Protein 3FWK (pdb70)

Foldseek 3Di:
DLQAADQLVLLVLLLVLLVVLLPPDDDCPALSVVLNVLLVQLLCCPQPPNCVVAPQPPLQEAEEAQQALLSVVNVSSNSPSVCCNPPCLRHYEYEAAPQFAPLSVVNVVSVCRNNVHDYDYFDRPDDDDPQVSQQVVCVVRVSYAEYEDRDELLDVVNVPDDQWAWDDPSHPTHIYGYSNHHDALLSSCQSVLQQPDAGRCVLQQQALDGDGNQWFARQPVFWDDPPDDDFDASRVVSNVNHDDDDPSRDDDYDDGDPVVVVVSVVVVTGGHGNNSDRDSVRSRRRTDDDD

B-factor: mean 18.77, std 7.88, range [9.89, 59.71]

Secondary structure (DSSP, 8-state):
------HHHHHHHHHHHHHHHHT----TTSHHHHHHHHHHHHHHIIIIIITTTS-SSSSSEEEE--SSHHHHHHHHHHHHHHHHHHT--EEEEE---TT--HHHHHHHHHHHHHTTEEEEE--TTS---HHHHHHHHHHH-TT--EEE----TTSTT-TT--SEEEPPTTS-S-EEE-TTTT--HHHHHHHHHHHT----GGGGGT-SS---TTTB---GGGB--TTSPPP--S-HHHHHTPPP--TTT-----PPPHHHHHHHHTT---B--GGG---GGGTT--B----

Radius of gyration: 18.63 Å; Cα contacts (8 Å, |Δi|>4): 508; chains: 1; bounding box: 52×49×48 Å

Structure (mmCIF, N/CA/C/O backbone):
data_3FWK
#
_entry.id   3FWK
#
_cell.length_a   80.090
_cell.length_b   80.090
_cell.length_c   78.089
_cell.angle_alpha   90.000
_cell.angle_beta   90.000
_cell.angle_gamma   120.000
#
_symmetry.space_group_name_H-M   'P 32 2 1'
#
loop_
_entity.id
_entity.type
_entity.pdbx_description
1 polymer 'FMN Adenylyltransferase'
2 non-polymer 'CHLORIDE ION'
3 non-polymer beta-D-glucopyranose
4 water water
#
loop_
_atom_site.group_PDB
_atom_site.id
_atom_site.type_symbol
_atom_site.label_atom_id
_atom_site.label_alt_id
_atom_site.label_comp_id
_atom_site.label_asym_id
_atom_site.label_entity_id
_atom_site.label_seq_id
_atom_site.pdbx_PDB_ins_code
_atom_site.Cartn_x
_atom_site.Cartn_y
_atom_site.Cartn_z
_atom_site.occupancy
_atom_site.B_iso_or_equiv
_atom_site.auth_seq_id
_atom_site.auth_comp_id
_atom_site.auth_asym_id
_atom_site.auth_atom_id
_atom_site.pdbx_PDB_model_num
ATOM 1 N N . GLY A 1 1 ? 71.249 35.491 -10.290 1.00 18.74 -3 GLY A N 1
ATOM 2 C CA . GLY A 1 1 ? 71.444 34.751 -8.984 1.00 23.03 -3 GLY A CA 1
ATOM 3 C C . GLY A 1 1 ? 70.290 33.813 -8.638 1.00 21.44 -3 GLY A C 1
ATOM 4 O O . GLY A 1 1 ? 69.277 34.237 -8.059 1.00 30.61 -3 GLY A O 1
ATOM 5 N N . ALA A 1 2 ? 70.463 32.527 -8.937 1.00 20.52 -2 ALA A N 1
ATOM 6 C CA . ALA A 1 2 ? 69.372 31.524 -8.860 1.00 19.73 -2 ALA A CA 1
ATOM 7 C C . ALA A 1 2 ? 69.402 30.602 -7.619 1.00 19.53 -2 ALA A C 1
ATOM 8 O O . ALA A 1 2 ? 68.596 29.683 -7.505 1.00 21.13 -2 ALA A O 1
ATOM 10 N N . MET A 1 3 ? 70.354 30.801 -6.737 1.00 17.90 -1 MET A N 1
ATOM 11 C CA . MET A 1 3 ? 70.482 30.036 -5.515 1.00 20.43 -1 MET A CA 1
ATOM 12 C C . MET A 1 3 ? 70.576 28.502 -5.746 1.00 19.08 -1 MET A C 1
ATOM 13 O O . MET A 1 3 ? 69.984 27.741 -4.948 1.00 19.45 -1 MET A O 1
ATOM 18 N N . VAL A 1 4 ? 71.335 28.032 -6.754 1.00 16.38 0 VAL A N 1
ATOM 19 C CA . VAL A 1 4 ? 71.450 26.613 -7.122 1.00 16.22 0 VAL A CA 1
ATOM 20 C C . VAL A 1 4 ? 72.439 25.816 -6.285 1.00 16.41 0 VAL A C 1
ATOM 21 O O . VAL A 1 4 ? 73.606 26.207 -6.164 1.00 17.88 0 VAL A O 1
ATOM 25 N N . MET A 1 5 ? 71.981 24.696 -5.737 1.00 15.20 1 MET A N 1
ATOM 26 C CA . MET A 1 5 ? 72.852 23.731 -5.062 1.00 16.24 1 MET A CA 1
ATOM 27 C C . MET A 1 5 ? 72.831 22.441 -5.847 1.00 15.56 1 MET A C 1
ATOM 28 O O . MET A 1 5 ? 71.749 21.971 -6.234 1.00 16.92 1 MET A O 1
ATOM 33 N N . ARG A 1 6 ? 73.999 21.824 -6.020 1.00 15.98 2 ARG A N 1
ATOM 34 C CA . ARG A 1 6 ? 74.045 20.439 -6.481 1.00 15.91 2 ARG A CA 1
ATOM 35 C C . ARG A 1 6 ? 73.332 19.553 -5.477 1.00 14.90 2 ARG A C 1
ATOM 36 O O . ARG A 1 6 ? 73.238 19.876 -4.277 1.00 15.50 2 ARG A O 1
ATOM 44 N N . LEU A 1 7 ? 72.830 18.435 -5.959 1.00 17.05 3 LEU A N 1
ATOM 45 C CA . LEU A 1 7 ? 71.928 17.633 -5.139 1.00 16.55 3 LEU A CA 1
ATOM 46 C C . LEU A 1 7 ? 72.587 17.201 -3.813 1.00 16.67 3 LEU A C 1
ATOM 47 O O . LEU A 1 7 ? 71.963 17.257 -2.753 1.00 15.82 3 LEU A O 1
ATOM 52 N N . GLY A 1 8 ? 73.844 16.775 -3.859 1.00 16.61 4 GLY A N 1
ATOM 53 C CA . GLY A 1 8 ? 74.530 16.365 -2.635 1.00 17.85 4 GLY A CA 1
ATOM 54 C C . GLY A 1 8 ? 74.678 17.493 -1.627 1.00 16.62 4 GLY A C 1
ATOM 55 O O . GLY A 1 8 ? 74.519 17.281 -0.402 1.00 16.49 4 GLY A O 1
ATOM 56 N N . ASP A 1 9 ? 75.012 18.698 -2.099 1.00 16.22 5 ASP A N 1
ATOM 57 C CA . ASP A 1 9 ? 75.082 19.849 -1.211 1.00 15.73 5 ASP A CA 1
ATOM 58 C C . ASP A 1 9 ? 73.716 20.179 -0.643 1.00 13.88 5 ASP A C 1
ATOM 59 O O . ASP A 1 9 ? 73.602 20.575 0.534 1.00 15.01 5 ASP A O 1
ATOM 64 N N . ALA A 1 10 ? 72.676 20.066 -1.475 1.00 14.07 6 ALA A N 1
ATOM 65 C CA . ALA A 1 10 ? 71.317 20.288 -0.958 1.00 14.21 6 ALA A CA 1
ATOM 66 C C . ALA A 1 10 ? 70.959 19.278 0.134 1.00 12.87 6 ALA A C 1
ATOM 67 O O . ALA A 1 10 ? 70.388 19.645 1.182 1.00 13.54 6 ALA A O 1
ATOM 69 N N . ALA A 1 11 ? 71.267 18.011 -0.119 1.00 13.49 7 ALA A N 1
ATOM 70 C CA . ALA A 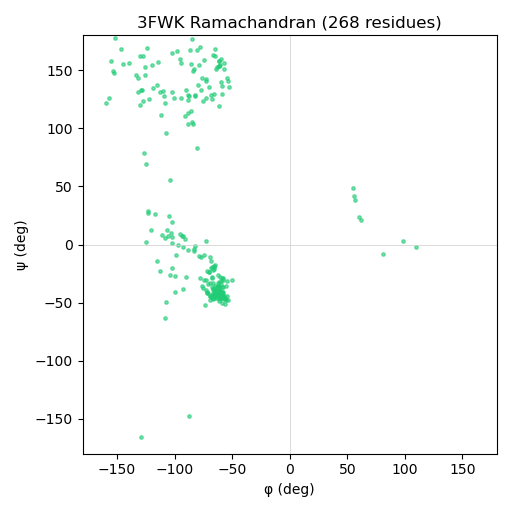1 11 ? 70.939 16.960 0.861 1.00 13.71 7 ALA A CA 1
ATOM 71 C C . ALA A 1 11 ? 71.720 17.181 2.161 1.00 13.43 7 ALA A C 1
ATOM 72 O O . ALA A 1 11 ? 71.168 17.065 3.256 1.00 13.51 7 ALA A O 1
ATOM 74 N N . GLU A 1 12 ? 73.000 17.543 2.053 1.00 13.88 8 GLU A N 1
ATOM 75 C CA . GLU A 1 12 ? 73.802 17.789 3.255 1.00 14.84 8 GLU A CA 1
ATOM 76 C C . GLU A 1 12 ? 73.275 18.984 4.038 1.00 13.49 8 GLU A C 1
ATOM 77 O O . GLU A 1 12 ? 73.217 18.945 5.269 1.00 14.51 8 GLU A O 1
ATOM 83 N N . LEU A 1 13 ? 72.912 20.058 3.335 1.00 13.71 9 LEU A N 1
ATOM 84 C CA . LEU A 1 13 ? 72.319 21.211 3.971 1.00 13.18 9 LEU A CA 1
ATOM 85 C C . LEU A 1 13 ? 71.081 20.795 4.752 1.00 13.49 9 LEU A C 1
ATOM 86 O O . LEU A 1 13 ? 70.891 21.158 5.899 1.00 13.58 9 LEU A O 1
ATOM 91 N N . CYS A 1 14 ? 70.231 19.998 4.109 1.00 12.70 10 CYS A N 1
ATOM 92 C CA . CYS A 1 14 ? 68.964 19.624 4.753 1.00 13.13 10 CYS A CA 1
ATOM 93 C C . CYS A 1 14 ? 69.211 18.747 5.974 1.00 13.20 10 CYS A C 1
ATOM 94 O O . CYS A 1 14 ? 68.536 18.878 6.998 1.00 13.30 10 CYS A O 1
ATOM 97 N N . TYR A 1 15 ? 70.191 17.853 5.861 1.00 13.04 11 TYR A N 1
ATOM 98 C CA . TYR A 1 15 ? 70.615 17.069 7.027 1.00 13.73 11 TYR A CA 1
ATOM 99 C C . TYR A 1 15 ? 71.092 17.958 8.165 1.00 13.70 11 TYR A C 1
ATOM 100 O O . TYR A 1 15 ? 70.742 17.750 9.337 1.00 14.26 11 TYR A O 1
ATOM 109 N N . ASN A 1 16 ? 71.918 18.942 7.841 1.00 13.20 12 ASN A N 1
ATOM 110 C CA . ASN A 1 16 ? 72.442 19.816 8.861 1.00 14.73 12 ASN A CA 1
ATOM 111 C C . ASN A 1 16 ? 71.391 20.691 9.519 1.00 13.85 12 ASN A C 1
ATOM 112 O O . ASN A 1 16 ? 71.374 20.822 10.736 1.00 15.21 12 ASN A O 1
ATOM 117 N N . LEU A 1 17 ? 70.464 21.262 8.748 1.00 14.11 13 LEU A N 1
ATOM 118 C CA . LEU A 1 17 ? 69.453 22.105 9.372 1.00 14.16 13 LEU A CA 1
ATOM 119 C C . LEU A 1 17 ? 68.466 21.255 10.182 1.00 14.22 13 LEU A C 1
ATOM 120 O O . LEU A 1 17 ? 67.978 21.692 11.226 1.00 14.17 13 LEU A O 1
ATOM 125 N N . THR A 1 18 ? 68.179 20.035 9.718 1.00 13.12 14 THR A N 1
ATOM 126 C CA . THR A 1 18 ? 67.267 19.144 10.449 1.00 14.22 14 THR A CA 1
ATOM 127 C C . THR A 1 18 ? 67.912 18.707 11.781 1.00 13.88 14 THR A C 1
ATOM 128 O O . THR A 1 18 ? 67.277 18.738 12.842 1.00 13.89 14 THR A O 1
ATOM 132 N N . SER A 1 19 ? 69.175 18.335 11.710 1.00 14.23 15 SER A N 1
ATOM 133 C CA . SER A 1 19 ? 69.920 17.991 12.911 1.00 15.08 15 SER A CA 1
ATOM 134 C C . SER A 1 19 ? 69.991 19.161 13.892 1.00 14.26 15 SER A C 1
ATOM 135 O O . SER A 1 19 ? 69.867 18.980 15.106 1.00 15.63 15 SER A O 1
ATOM 138 N N . SER A 1 20 ? 70.191 20.359 13.362 1.00 14.48 16 SER A N 1
ATOM 139 C CA . SER A 1 20 ? 70.238 21.558 14.182 1.00 14.50 16 SER A CA 1
ATOM 140 C C . SER A 1 20 ? 68.888 21.781 14.847 1.00 14.20 16 SER A C 1
ATOM 141 O O . SER A 1 20 ? 68.805 22.089 16.064 1.00 15.36 16 SER A O 1
ATOM 145 N N . TYR A 1 21 ? 67.797 21.594 14.104 1.00 12.96 17 TYR A N 1
ATOM 146 C CA . TYR A 1 21 ? 66.481 21.751 14.718 1.00 12.36 17 TYR A CA 1
ATOM 147 C C . TYR A 1 21 ? 66.279 20.745 15.871 1.00 12.97 17 TYR A C 1
ATOM 148 O O . TYR A 1 21 ? 65.759 21.091 16.950 1.00 13.96 17 TYR A O 1
ATOM 157 N N . LEU A 1 22 ? 66.730 19.514 15.646 1.00 13.46 18 LEU A N 1
ATOM 158 C CA . LEU A 1 22 ? 66.617 18.455 16.664 1.00 15.21 18 LEU A CA 1
ATOM 159 C C . LEU A 1 22 ? 67.447 18.735 17.902 1.00 16.58 18 LEU A C 1
ATOM 160 O O . LEU A 1 22 ? 67.165 18.171 18.964 1.00 16.41 18 LEU A O 1
ATOM 165 N N . GLN A 1 23 ? 68.425 19.626 17.783 1.00 17.01 19 GLN A N 1
ATOM 166 C CA . GLN A 1 23 ? 69.250 20.038 18.925 1.00 17.35 19 GLN A CA 1
ATOM 167 C C . GLN A 1 23 ? 68.721 21.265 19.636 1.00 22.69 19 GLN A C 1
ATOM 168 O O . GLN A 1 23 ? 69.229 21.593 20.595 1.00 27.71 19 GLN A O 1
ATOM 174 N N . ILE A 1 24 ? 67.651 21.898 19.215 1.00 16.53 20 ILE A N 1
ATOM 175 C CA . ILE A 1 24 ? 67.075 23.045 19.933 1.00 16.80 20 ILE A CA 1
ATOM 176 C C A ILE A 1 24 ? 66.513 22.863 21.342 0.50 14.19 20 ILE A C 1
ATOM 177 C C B ILE A 1 24 ? 66.733 22.322 21.333 0.50 16.60 20 ILE A C 1
ATOM 178 O O A ILE A 1 24 ? 65.732 21.954 21.575 0.50 13.19 20 ILE A O 1
ATOM 179 O O B ILE A 1 24 ? 66.135 21.231 21.374 0.50 15.32 20 ILE A O 1
ATOM 184 N N A ALA A 1 25 ? 66.838 23.784 22.254 0.50 13.96 21 ALA A N 1
ATOM 185 N N B ALA A 1 25 ? 67.244 22.826 22.463 0.50 16.40 21 ALA A N 1
ATOM 186 C CA A ALA A 1 25 ? 66.418 23.663 23.643 0.50 12.99 21 ALA A CA 1
ATOM 187 C CA B ALA A 1 25 ? 66.756 22.339 23.763 0.50 16.15 21 ALA A CA 1
ATOM 188 C C A ALA A 1 25 ? 64.969 24.053 23.778 0.50 15.24 21 ALA A C 1
ATOM 189 C C B ALA A 1 25 ? 65.382 22.958 23.962 0.50 14.69 21 ALA A C 1
ATOM 190 O O A ALA A 1 25 ? 64.585 25.194 23.525 0.50 17.19 21 ALA A O 1
ATOM 191 O O B ALA A 1 25 ? 65.252 24.163 23.910 0.50 16.66 21 ALA A O 1
ATOM 194 N N A ALA A 1 26 ? 64.159 23.100 24.195 0.50 14.46 22 ALA A N 1
ATOM 195 N N B ALA A 1 26 ? 64.344 22.127 24.150 0.50 15.12 22 ALA A N 1
ATOM 196 C CA A ALA A 1 26 ? 62.765 23.331 24.322 0.50 15.96 22 ALA A CA 1
ATOM 197 C CA B ALA A 1 26 ? 62.940 22.615 24.210 0.50 15.28 22 ALA A CA 1
ATOM 198 C C A ALA A 1 26 ? 62.235 22.384 25.380 0.50 16.70 22 ALA A C 1
ATOM 199 C C B ALA A 1 26 ? 62.110 22.004 25.361 0.50 16.49 22 ALA A C 1
ATOM 200 O O A ALA A 1 26 ? 62.779 21.340 25.688 0.50 17.47 22 ALA A O 1
ATOM 201 O O B ALA A 1 26 ? 62.335 20.821 25.661 0.50 19.25 22 ALA A O 1
ATOM 204 N N . GLU A 1 27 ? 61.136 22.779 25.918 1.00 17.40 23 GLU A N 1
ATOM 205 C CA A GLU A 1 27 ? 60.484 22.018 26.969 0.50 16.70 23 GLU A CA 1
ATOM 206 C CA B GLU A 1 27 ? 60.257 22.267 26.982 0.50 17.48 23 GLU A CA 1
ATOM 207 C C . GLU A 1 27 ? 59.371 21.164 26.397 1.00 16.48 23 GLU A C 1
ATOM 208 O O . GLU A 1 27 ? 58.934 21.298 25.248 1.00 16.36 23 GLU A O 1
ATOM 219 N N . SER A 1 28 ? 58.967 20.187 27.210 1.00 17.31 24 SER A N 1
ATOM 220 C CA . SER A 1 28 ? 58.189 19.055 26.737 1.00 18.00 24 SER A CA 1
ATOM 221 C C . SER A 1 28 ? 56.793 19.410 26.274 1.00 16.68 24 SER A C 1
ATOM 222 O O . SER A 1 28 ? 56.203 18.649 25.520 1.00 21.29 24 SER A O 1
ATOM 225 N N . ASP A 1 29 ? 56.274 20.561 26.684 1.00 15.13 25 ASP A N 1
ATOM 226 C CA . ASP A 1 29 ? 54.964 20.979 26.239 1.00 15.22 25 ASP A CA 1
ATOM 227 C C . ASP A 1 29 ? 55.011 22.040 25.143 1.00 14.69 25 ASP A C 1
ATOM 228 O O . ASP A 1 29 ? 53.988 22.682 24.854 1.00 15.94 25 ASP A O 1
ATOM 233 N N . SER A 1 30 ? 56.158 22.155 24.464 1.00 13.24 26 SER A N 1
ATOM 234 C CA . SER A 1 30 ? 56.304 23.194 23.459 1.00 12.78 26 SER A CA 1
ATOM 235 C C . SER A 1 30 ? 55.986 22.697 22.061 1.00 12.51 26 SER A C 1
ATOM 236 O O . SER A 1 30 ? 56.055 21.491 21.772 1.00 12.06 26 SER A O 1
ATOM 239 N N . ILE A 1 31 ? 55.685 23.639 21.187 1.00 12.50 27 ILE A N 1
ATOM 240 C CA . ILE A 1 31 ? 55.550 23.322 19.762 1.00 12.49 27 ILE A CA 1
ATOM 241 C C . ILE A 1 31 ? 56.867 22.803 19.195 1.00 11.26 27 ILE A C 1
ATOM 242 O O . ILE A 1 31 ? 56.856 21.859 18.397 1.00 11.61 27 ILE A O 1
ATOM 247 N N . ILE A 1 32 ? 58.007 23.374 19.600 1.00 11.80 28 ILE A N 1
ATOM 248 C CA . ILE A 1 32 ? 59.295 22.907 19.089 1.00 12.30 28 ILE A CA 1
ATOM 249 C C . ILE A 1 32 ? 59.504 21.438 19.465 1.00 11.36 28 ILE A C 1
ATOM 250 O O . ILE A 1 32 ? 59.876 20.625 18.625 1.00 11.92 28 ILE A O 1
ATOM 255 N N . ALA A 1 33 ? 59.257 21.063 20.733 1.00 11.84 29 ALA A N 1
ATOM 256 C CA . ALA A 1 33 ? 59.442 19.662 21.102 1.00 12.94 29 ALA A CA 1
ATOM 257 C C . ALA A 1 33 ? 58.495 18.738 20.327 1.00 11.68 29 ALA A C 1
ATOM 258 O O . ALA A 1 33 ? 58.911 17.666 19.893 1.00 11.63 29 ALA A O 1
ATOM 260 N N . GLN A 1 34 ? 57.247 19.160 20.127 1.00 11.53 30 GLN A N 1
ATOM 261 C CA . GLN A 1 34 ? 56.317 18.374 19.347 1.00 11.62 30 GLN A CA 1
ATOM 262 C C . GLN A 1 34 ? 56.811 18.193 17.887 1.00 11.43 30 GLN A C 1
ATOM 263 O O . GLN A 1 34 ? 56.664 17.126 17.299 1.00 11.11 30 GLN A O 1
ATOM 269 N N . THR A 1 35 ? 57.397 19.252 17.345 1.00 10.97 31 THR A N 1
ATOM 270 C CA . THR A 1 35 ? 57.965 19.207 15.991 1.00 10.73 31 THR A CA 1
ATOM 271 C C . THR A 1 35 ? 59.161 18.266 15.937 1.00 10.78 31 THR A C 1
ATOM 272 O O . THR A 1 35 ? 59.321 17.512 14.981 1.00 11.18 31 THR A O 1
ATOM 276 N N . GLN A 1 36 ? 60.024 18.305 16.963 1.00 11.25 32 GLN A N 1
ATOM 277 C CA . GLN A 1 36 ? 61.110 17.351 17.034 1.00 11.25 32 GLN A CA 1
ATOM 278 C C . GLN A 1 36 ? 60.610 15.910 16.993 1.00 11.79 32 GLN A C 1
ATOM 279 O O . GLN A 1 36 ? 61.177 15.057 16.299 1.00 11.76 32 GLN A O 1
ATOM 285 N N . ARG A 1 37 ? 59.584 15.621 17.795 1.00 11.39 33 ARG A N 1
ATOM 286 C CA . ARG A 1 37 ? 58.989 14.300 17.775 1.00 12.14 33 ARG A CA 1
ATOM 287 C C . ARG A 1 37 ? 58.448 13.930 16.384 1.00 12.43 33 ARG A C 1
ATOM 288 O O . ARG A 1 37 ? 58.628 12.786 15.927 1.00 12.45 33 ARG A O 1
ATOM 296 N N . ALA A 1 38 ? 57.827 14.898 15.716 1.00 11.37 34 ALA A N 1
ATOM 297 C CA . ALA A 1 38 ? 57.281 14.639 14.376 1.00 11.30 34 ALA A CA 1
ATOM 298 C C . ALA A 1 38 ? 58.418 14.359 13.386 1.00 11.34 34 ALA A C 1
ATOM 299 O O . ALA A 1 38 ? 58.283 13.461 12.524 1.00 11.55 34 ALA A O 1
ATOM 301 N N . ILE A 1 39 ? 59.529 15.080 13.520 1.00 11.13 35 ILE A N 1
ATOM 302 C CA . ILE A 1 39 ? 60.714 14.803 12.674 1.00 11.67 35 ILE A CA 1
ATOM 303 C C . ILE A 1 39 ? 61.232 13.405 12.881 1.00 11.84 35 ILE A C 1
ATOM 304 O O . ILE A 1 39 ? 61.539 12.674 11.932 1.00 12.40 35 ILE A O 1
ATOM 309 N N . ASN A 1 40 ? 61.347 12.995 14.146 1.00 12.29 36 ASN A N 1
ATOM 310 C CA . ASN A 1 40 ? 61.830 11.653 14.425 1.00 13.73 36 ASN A CA 1
ATOM 311 C C . ASN A 1 40 ? 60.936 10.564 13.833 1.00 12.44 36 ASN A C 1
ATOM 312 O O . ASN A 1 40 ? 61.433 9.579 13.305 1.00 13.20 36 ASN A O 1
ATOM 317 N N . THR A 1 41 ? 59.619 10.760 13.907 1.00 12.47 37 THR A N 1
ATOM 318 C CA . THR A 1 41 ? 58.727 9.792 13.278 1.00 12.39 37 THR A CA 1
ATOM 319 C C . THR A 1 41 ? 58.906 9.767 11.759 1.00 12.45 37 THR A C 1
ATOM 320 O O . THR A 1 41 ? 58.986 8.676 11.157 1.00 12.89 37 THR A O 1
ATOM 324 N N . THR A 1 42 ? 58.995 10.949 11.132 1.00 11.36 38 THR A N 1
ATOM 325 C CA . THR A 1 42 ? 59.213 10.991 9.673 1.00 10.90 38 THR A CA 1
ATOM 326 C C . THR A 1 42 ? 60.521 10.294 9.280 1.00 11.20 38 THR A C 1
ATOM 327 O O . THR A 1 42 ? 60.578 9.552 8.304 1.00 11.94 38 THR A O 1
ATOM 331 N N . LYS A 1 43 ? 61.589 10.585 10.028 1.00 11.56 39 LYS A N 1
ATOM 332 C CA . LYS A 1 43 ? 62.888 9.958 9.747 1.00 13.39 39 LYS A CA 1
ATOM 333 C C . LYS A 1 43 ? 62.808 8.452 9.837 1.00 13.21 39 LYS A C 1
ATOM 334 O O . LYS A 1 43 ? 63.360 7.751 9.003 1.00 14.29 39 LYS A O 1
ATOM 340 N N . SER A 1 44 ? 62.104 7.932 10.847 1.00 13.33 40 SER A N 1
ATOM 341 C CA . SER A 1 44 ? 61.996 6.489 10.949 1.00 14.52 40 SER A CA 1
ATOM 342 C C . SER A 1 44 ? 61.221 5.886 9.776 1.00 13.30 40 SER A C 1
ATOM 343 O O . SER A 1 44 ? 61.600 4.841 9.250 1.00 14.34 40 SER A O 1
ATOM 348 N N . ILE A 1 45 ? 60.138 6.538 9.355 1.00 13.24 41 ILE A N 1
ATOM 349 C CA . ILE A 1 45 ? 59.379 6.043 8.221 1.00 13.13 41 ILE A CA 1
ATOM 350 C C . ILE A 1 45 ? 60.308 5.963 7.001 1.00 13.16 41 ILE A C 1
ATOM 351 O O . ILE A 1 45 ? 60.294 4.961 6.278 1.00 13.44 41 ILE A O 1
ATOM 356 N N . LEU A 1 46 ? 61.100 7.011 6.738 1.00 12.24 42 LEU A N 1
ATOM 357 C CA . LEU A 1 46 ? 61.935 6.996 5.548 1.00 12.69 42 LEU A CA 1
ATOM 358 C C . LEU A 1 46 ? 63.124 6.057 5.675 1.00 12.59 42 LEU A C 1
ATOM 359 O O . LEU A 1 46 ? 63.372 5.206 4.805 1.00 14.10 42 LEU A O 1
ATOM 364 N N . ILE A 1 47 ? 63.900 6.212 6.754 1.00 13.26 43 ILE A N 1
ATOM 365 C CA . ILE A 1 47 ? 65.146 5.467 6.876 1.00 14.12 43 ILE A CA 1
ATOM 366 C C . ILE A 1 47 ? 64.898 3.989 7.183 1.00 14.30 43 ILE A C 1
ATOM 367 O O . ILE A 1 47 ? 65.598 3.118 6.662 1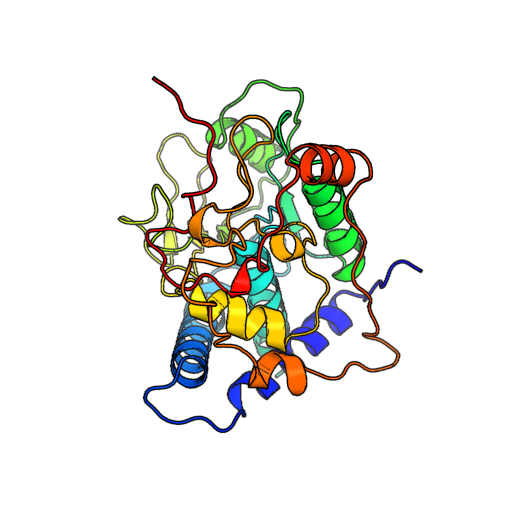.00 16.22 43 ILE A O 1
ATOM 372 N N . ASN A 1 48 ? 63.918 3.695 8.029 1.00 14.32 44 ASN A N 1
ATOM 373 C CA . ASN A 1 48 ? 63.662 2.318 8.445 1.00 16.82 44 ASN A CA 1
ATOM 374 C C . ASN A 1 48 ? 62.651 1.604 7.596 1.00 16.45 44 ASN A C 1
ATOM 375 O O . ASN A 1 48 ? 62.791 0.415 7.371 1.00 20.08 44 ASN A O 1
ATOM 380 N N . GLU A 1 49 ? 61.597 2.304 7.154 1.00 15.80 45 GLU A N 1
ATOM 381 C CA . GLU A 1 49 ? 60.513 1.614 6.457 1.00 16.08 45 GLU A CA 1
ATOM 382 C C . GLU A 1 49 ? 60.538 1.775 4.946 1.00 16.63 45 GLU A C 1
ATOM 383 O O . GLU A 1 49 ? 59.901 1.005 4.239 1.00 20.81 45 GLU A O 1
ATOM 389 N N . THR A 1 50 ? 61.218 2.792 4.432 1.00 14.08 46 THR A N 1
ATOM 390 C CA . THR A 1 50 ? 61.061 3.131 3.013 1.00 14.43 46 THR A CA 1
ATOM 391 C C . THR A 1 50 ? 62.303 2.754 2.225 1.00 14.79 46 THR A C 1
ATOM 392 O O . THR A 1 50 ? 62.234 1.878 1.361 1.00 15.30 46 THR A O 1
ATOM 396 N N . PHE A 1 51 ? 63.439 3.370 2.536 1.00 15.09 47 PHE A N 1
ATOM 397 C CA . PHE A 1 51 ? 64.641 3.176 1.717 1.00 16.01 47 PHE A CA 1
ATOM 398 C C . PHE A 1 51 ? 65.138 1.721 1.672 1.00 17.74 47 PHE A C 1
ATOM 399 O O . PHE A 1 51 ? 65.674 1.326 0.649 1.00 19.15 47 PHE A O 1
ATOM 407 N N . PRO A 1 52 ? 64.965 0.926 2.748 1.00 17.49 48 PRO A N 1
ATOM 408 C CA . PRO A 1 52 ? 65.378 -0.482 2.605 1.00 18.23 48 PRO A CA 1
ATOM 409 C C . PRO A 1 52 ? 64.556 -1.279 1.595 1.00 19.21 48 PRO A C 1
ATOM 410 O O . PRO A 1 52 ? 65.012 -2.333 1.135 1.00 20.80 48 PRO A O 1
ATOM 414 N N . LYS A 1 53 ? 63.358 -0.792 1.268 1.00 17.58 49 LYS A N 1
ATOM 415 C CA . LYS A 1 53 ? 62.445 -1.484 0.371 1.00 17.73 49 LYS A CA 1
ATOM 416 C C . LYS A 1 53 ? 62.474 -0.941 -1.053 1.00 17.39 49 LYS A C 1
ATOM 417 O O . LYS A 1 53 ? 62.355 -1.713 -1.993 1.00 17.70 49 LYS A O 1
ATOM 423 N N . TRP A 1 54 ? 62.550 0.387 -1.204 1.00 15.94 50 TRP A N 1
ATOM 424 C CA . TRP A 1 54 ? 62.526 1.020 -2.516 1.00 16.33 50 TRP A CA 1
ATOM 425 C C . TRP A 1 54 ? 63.682 1.960 -2.602 1.00 17.40 50 TRP A C 1
ATOM 426 O O . TRP A 1 54 ? 63.920 2.760 -1.697 1.00 17.98 50 TRP A O 1
ATOM 437 N N . SER A 1 55 ? 64.393 1.855 -3.725 1.00 20.46 51 SER A N 1
ATOM 438 C CA . SER A 1 55 ? 65.563 2.688 -3.982 1.00 22.65 51 SER A CA 1
ATOM 439 C C . SER A 1 55 ? 65.244 4.144 -4.365 1.00 21.60 51 SER A C 1
ATOM 440 O O . SER A 1 55 ? 64.500 4.410 -5.319 1.00 23.72 51 SER A O 1
ATOM 443 N N . PRO A 1 56 ? 65.781 5.090 -3.610 1.00 21.23 52 PRO A N 1
ATOM 444 C CA . PRO A 1 56 ? 65.604 6.471 -4.018 1.00 23.06 52 PRO A CA 1
ATOM 445 C C . PRO A 1 56 ? 66.600 6.917 -5.075 1.00 27.00 52 PRO A C 1
ATOM 446 O O . PRO A 1 56 ? 66.537 8.072 -5.509 1.00 25.41 52 PRO A O 1
ATOM 450 N N . LEU A 1 57 ? 67.512 6.037 -5.486 1.00 24.99 53 LEU A N 1
ATOM 451 C CA . LEU A 1 57 ? 68.566 6.453 -6.426 1.00 28.17 53 LEU A CA 1
ATOM 452 C C . LEU A 1 57 ? 68.319 6.079 -7.879 1.00 31.79 53 LEU A C 1
ATOM 453 O O . LEU A 1 57 ? 68.854 6.746 -8.786 1.00 32.74 53 LEU A O 1
ATOM 458 N N . ASN A 1 58 ? 67.553 5.008 -8.109 1.00 29.98 54 ASN A N 1
ATOM 459 C CA . ASN A 1 58 ? 67.502 4.380 -9.427 1.00 31.81 54 ASN A CA 1
ATOM 460 C C . ASN A 1 58 ? 66.181 4.619 -10.159 1.00 31.10 54 ASN A C 1
ATOM 461 O O . ASN A 1 58 ? 65.942 4.081 -11.257 1.00 34.28 54 ASN A O 1
ATOM 466 N N . GLY A 1 59 ? 65.332 5.441 -9.559 1.00 26.33 55 GLY A N 1
ATOM 467 C CA . GLY A 1 59 ? 64.082 5.800 -10.176 1.00 26.65 55 GLY A CA 1
ATOM 468 C C . GLY A 1 59 ? 62.934 4.978 -9.643 1.00 20.36 55 GLY A C 1
ATOM 469 O O . GLY A 1 59 ? 61.808 5.188 -10.070 1.00 25.46 55 GLY A O 1
ATOM 470 N N . GLU A 1 60 ? 63.181 4.098 -8.661 1.00 20.13 56 GLU A N 1
ATOM 471 C CA . GLU A 1 60 ? 62.032 3.438 -8.007 1.00 17.73 56 GLU A CA 1
ATOM 472 C C . GLU A 1 60 ? 61.103 4.399 -7.283 1.00 15.95 56 GLU A C 1
ATOM 473 O O . GLU A 1 60 ? 59.900 4.134 -7.209 1.00 16.90 56 GLU A O 1
ATOM 479 N N . ILE A 1 61 ? 61.666 5.480 -6.727 1.00 14.31 57 ILE A N 1
ATOM 480 C CA . ILE A 1 61 ? 60.861 6.440 -5.993 1.00 14.47 57 ILE A CA 1
ATOM 481 C C . ILE A 1 61 ? 60.824 7.773 -6.744 1.00 14.96 57 ILE A C 1
ATOM 482 O O . ILE A 1 61 ? 61.885 8.314 -7.116 1.00 16.71 57 ILE A O 1
ATOM 487 N N . SER A 1 62 ? 59.632 8.331 -6.920 1.00 13.77 58 SER A N 1
ATOM 488 C CA A SER A 1 62 ? 59.507 9.721 -7.357 0.70 13.46 58 SER A CA 1
ATOM 489 C CA B SER A 1 62 ? 59.463 9.709 -7.379 0.30 14.14 58 SER A CA 1
ATOM 490 C C . SER A 1 62 ? 58.863 10.543 -6.239 1.00 12.68 58 SER A C 1
ATOM 491 O O . SER A 1 62 ? 58.162 10.007 -5.395 1.00 15.90 58 SER A O 1
ATOM 496 N N . PHE A 1 63 ? 59.148 11.834 -6.231 1.00 11.87 59 PHE A N 1
ATOM 497 C CA . PHE A 1 63 ? 58.664 12.711 -5.201 1.00 11.90 59 PHE A CA 1
ATOM 498 C C . PHE A 1 63 ? 57.585 13.617 -5.784 1.00 11.10 59 PHE A C 1
ATOM 499 O O . PHE A 1 63 ? 57.868 14.358 -6.727 1.00 12.20 59 PHE A O 1
ATOM 507 N N . SER A 1 64 ? 56.362 13.599 -5.231 1.00 11.84 60 SER A N 1
ATOM 508 C CA . SER A 1 64 ? 55.319 14.502 -5.700 1.00 11.60 60 SER A CA 1
ATOM 509 C C . SER A 1 64 ? 55.424 15.842 -4.997 1.00 11.80 60 SER A C 1
ATOM 510 O O . SER A 1 64 ? 55.246 15.916 -3.787 1.00 14.28 60 SER A O 1
ATOM 513 N N . TYR A 1 65 ? 55.720 16.892 -5.738 1.00 12.59 61 TYR A N 1
ATOM 514 C CA . TYR A 1 65 ? 56.015 18.201 -5.180 1.00 12.55 61 TYR A CA 1
ATOM 515 C C . TYR A 1 65 ? 55.169 19.271 -5.798 1.00 12.40 61 TYR A C 1
ATOM 516 O O . TYR A 1 65 ? 55.220 19.472 -7.021 1.00 15.87 61 TYR A O 1
ATOM 525 N N . ASN A 1 66 ? 54.423 20.008 -4.977 1.00 12.61 62 ASN A N 1
ATOM 526 C CA . ASN A 1 66 ? 53.519 21.035 -5.509 1.00 14.19 62 ASN A CA 1
ATOM 527 C C . ASN A 1 66 ? 53.829 22.425 -5.001 1.00 13.83 62 ASN A C 1
ATOM 528 O O . ASN A 1 66 ? 52.989 23.335 -5.158 1.00 15.70 62 ASN A O 1
ATOM 533 N N . GLY A 1 67 ? 54.990 22.594 -4.370 1.00 13.10 63 GLY A N 1
ATOM 534 C CA . GLY A 1 67 ? 55.478 23.901 -3.951 1.00 14.50 63 GLY A CA 1
ATOM 535 C C . GLY A 1 67 ? 54.896 24.439 -2.656 1.00 12.61 63 GLY A C 1
ATOM 536 O O . GLY A 1 67 ? 55.406 25.428 -2.142 1.00 13.58 63 GLY A O 1
ATOM 537 N N . GLY A 1 68 ? 53.880 23.765 -2.106 1.00 11.37 64 GLY A N 1
ATOM 538 C CA . GLY A 1 68 ? 53.270 24.242 -0.898 1.00 11.96 64 GLY A CA 1
ATOM 539 C C . GLY A 1 68 ? 54.105 23.911 0.328 1.00 11.37 64 GLY A C 1
ATOM 540 O O . GLY A 1 68 ? 55.042 23.091 0.259 1.00 11.87 64 GLY A O 1
ATOM 541 N N . LYS A 1 69 ? 53.718 24.494 1.450 1.00 11.99 65 LYS A N 1
ATOM 542 C CA . LYS A 1 69 ? 54.500 24.347 2.679 1.00 12.14 65 LYS A CA 1
ATOM 543 C C . LYS A 1 69 ? 54.661 22.880 3.107 1.00 12.19 65 LYS A C 1
ATOM 544 O O . LYS A 1 69 ? 55.708 22.510 3.640 1.00 12.13 65 LYS A O 1
ATOM 550 N N . ASP A 1 70 ? 53.632 22.053 2.912 1.00 11.58 66 ASP A N 1
ATOM 551 C CA . ASP A 1 70 ? 53.732 20.653 3.351 1.00 12.43 66 ASP A CA 1
ATOM 552 C C . ASP A 1 70 ? 54.732 19.881 2.496 1.00 10.86 66 ASP A C 1
ATOM 553 O O . ASP A 1 70 ? 55.624 19.176 2.995 1.00 11.41 66 ASP A O 1
ATOM 558 N N . CYS A 1 71 ? 54.618 20.010 1.170 1.00 10.76 67 CYS A N 1
ATOM 559 C CA . CYS A 1 71 ? 55.580 19.393 0.292 1.00 10.82 67 CYS A CA 1
ATOM 560 C C . CYS A 1 71 ? 56.975 19.912 0.517 1.00 11.04 67 CYS A C 1
ATOM 561 O O . CYS A 1 71 ? 57.928 19.145 0.375 1.00 11.16 67 CYS A O 1
ATOM 564 N N . GLN A 1 72 ? 57.115 21.211 0.806 1.00 10.86 68 GLN A N 1
ATOM 565 C CA . GLN A 1 72 ? 58.441 21.738 1.041 1.00 11.55 68 GLN A CA 1
ATOM 566 C C . GLN A 1 72 ? 59.076 21.166 2.320 1.00 11.08 68 GLN A C 1
ATOM 567 O O . GLN A 1 72 ? 60.232 20.756 2.307 1.00 11.27 68 GLN A O 1
ATOM 573 N N . VAL A 1 73 ? 58.326 21.143 3.420 1.00 10.33 69 VAL A N 1
ATOM 574 C CA . VAL A 1 73 ? 58.852 20.508 4.628 1.00 11.33 69 VAL A CA 1
ATOM 575 C C . VAL A 1 73 ? 59.252 19.079 4.312 1.00 10.09 69 VAL A C 1
ATOM 576 O O . VAL A 1 73 ? 60.332 18.608 4.705 1.00 10.66 69 VAL A O 1
ATOM 580 N N . LEU A 1 74 ? 58.375 18.338 3.647 1.00 9.89 70 LEU A N 1
ATOM 581 C CA . LEU A 1 74 ? 58.692 16.942 3.377 1.00 10.80 70 LEU A CA 1
ATOM 582 C C . LEU A 1 74 ? 59.913 16.797 2.479 1.00 10.34 70 LEU A C 1
ATOM 583 O O . LEU A 1 74 ? 60.718 15.890 2.677 1.00 10.97 70 LEU A O 1
ATOM 588 N N . LEU A 1 75 ? 60.065 17.688 1.496 1.00 9.99 71 LEU A N 1
ATOM 589 C CA . LEU A 1 75 ? 61.247 17.607 0.637 1.00 10.73 71 LEU A CA 1
ATOM 590 C C . LEU A 1 75 ? 62.525 17.853 1.464 1.00 10.60 71 LEU A C 1
ATOM 591 O O . LEU A 1 75 ? 63.527 17.160 1.262 1.00 10.92 71 LEU A O 1
ATOM 596 N N . LEU A 1 76 ? 62.526 18.852 2.357 1.00 10.18 72 LEU A N 1
ATOM 597 C CA . LEU A 1 76 ? 63.695 19.066 3.205 1.00 10.79 72 LEU A CA 1
ATOM 598 C C . LEU A 1 76 ? 64.005 17.822 4.030 1.00 11.21 72 LEU A C 1
ATOM 599 O O . LEU A 1 76 ? 65.159 17.424 4.151 1.00 11.39 72 LEU A O 1
ATOM 604 N N . LEU A 1 77 ? 62.972 17.200 4.626 1.00 10.35 73 LEU A N 1
ATOM 605 C CA . LEU A 1 77 ? 63.196 16.002 5.408 1.00 11.57 73 LEU A CA 1
ATOM 606 C C . LEU A 1 77 ? 63.645 14.821 4.566 1.00 11.34 73 LEU A C 1
ATOM 607 O O . LEU A 1 77 ? 64.462 14.005 5.025 1.00 11.77 73 LEU A O 1
ATOM 612 N N . TYR A 1 78 ? 63.103 14.694 3.348 1.00 10.90 74 TYR A N 1
ATOM 613 C CA . TYR A 1 78 ? 63.482 13.624 2.459 1.00 11.44 74 TYR A CA 1
ATOM 614 C C . TYR A 1 78 ? 64.953 13.755 2.058 1.00 11.69 74 TYR A C 1
ATOM 615 O O . TYR A 1 78 ? 65.710 12.772 2.104 1.00 12.16 74 TYR A O 1
ATOM 624 N N . LEU A 1 79 ? 65.353 14.974 1.687 1.00 11.66 75 LEU A N 1
ATOM 625 C CA . LEU A 1 79 ? 66.774 15.235 1.382 1.00 11.86 75 LEU A CA 1
ATOM 626 C C . LEU A 1 79 ? 67.675 14.942 2.582 1.00 12.64 75 LEU A C 1
ATOM 627 O O . LEU A 1 79 ? 68.737 14.298 2.417 1.00 13.35 75 LEU A O 1
ATOM 632 N N . SER A 1 80 ? 67.243 15.353 3.775 1.00 11.71 76 SER A N 1
ATOM 633 C CA . SER A 1 80 ? 68.040 15.054 4.967 1.00 12.46 76 SER A CA 1
ATOM 634 C C . SER A 1 80 ? 68.206 13.537 5.130 1.00 12.26 76 SER A C 1
ATOM 635 O O . SER A 1 80 ? 69.282 13.045 5.428 1.00 13.76 76 SER A O 1
ATOM 638 N N . CYS A 1 81 ? 67.129 12.788 4.918 1.00 12.43 77 CYS A N 1
ATOM 639 C CA . CYS A 1 81 ? 67.178 11.347 5.068 1.00 13.13 77 CYS A CA 1
ATOM 640 C C . CYS A 1 81 ? 67.993 10.656 4.016 1.00 13.68 77 CYS A C 1
ATOM 641 O O . CYS A 1 81 ? 68.628 9.638 4.299 1.00 14.87 77 CYS A O 1
ATOM 644 N N . LEU A 1 82 ? 68.009 11.176 2.792 1.00 14.78 78 LEU A N 1
ATOM 645 C CA . LEU A 1 82 ? 68.933 10.631 1.773 1.00 15.74 78 LEU A CA 1
ATOM 646 C C . LEU A 1 82 ? 70.374 10.784 2.215 1.00 16.95 78 LEU A C 1
ATOM 647 O O . LEU A 1 82 ? 71.175 9.850 2.092 1.00 19.30 78 LEU A O 1
ATOM 652 N N . TRP A 1 83 ? 70.723 11.958 2.716 1.00 16.02 79 TRP A N 1
ATOM 653 C CA . TRP A 1 83 ? 72.075 12.167 3.222 1.00 16.98 79 TRP A CA 1
ATOM 654 C C . TRP A 1 83 ? 72.374 11.228 4.382 1.00 18.77 79 TRP A C 1
ATOM 655 O O . TRP A 1 83 ? 73.413 10.560 4.413 1.00 20.11 79 TRP A O 1
ATOM 666 N N . GLU A 1 84 ? 71.466 11.173 5.338 1.00 17.10 80 GLU A N 1
ATOM 667 C CA . GLU A 1 84 ? 71.689 10.325 6.515 1.00 18.32 80 GLU A CA 1
ATOM 668 C C . GLU A 1 84 ? 71.836 8.865 6.128 1.00 19.42 80 GLU A C 1
ATOM 669 O O . GLU A 1 84 ? 72.759 8.163 6.595 1.00 21.78 80 GLU A O 1
ATOM 675 N N . TYR A 1 85 ? 71.005 8.399 5.212 1.00 19.31 81 TYR A N 1
ATOM 676 C CA . TYR A 1 85 ? 70.985 6.989 4.840 1.00 19.63 81 TYR A CA 1
ATOM 677 C C . TYR A 1 85 ? 72.256 6.617 4.102 1.00 22.28 81 TYR A C 1
ATOM 678 O O . TYR A 1 85 ? 72.860 5.583 4.392 1.00 24.59 81 TYR A O 1
ATOM 687 N N . TYR A 1 86 ? 72.672 7.457 3.167 1.00 20.97 82 TYR A N 1
ATOM 688 C CA . TYR A 1 86 ? 73.810 7.128 2.297 1.00 24.24 82 TYR A CA 1
ATOM 689 C C . TYR A 1 86 ? 75.170 7.555 2.792 1.00 25.64 82 TYR A C 1
ATOM 690 O O . TYR A 1 86 ? 76.181 6.894 2.449 1.00 29.70 82 TYR A O 1
ATOM 699 N N . ILE A 1 87 ? 75.229 8.614 3.581 1.00 23.04 83 ILE A N 1
ATOM 700 C CA . ILE A 1 87 ? 76.498 9.150 4.085 1.00 26.97 83 ILE A CA 1
ATOM 701 C C . ILE A 1 87 ? 76.710 8.886 5.562 1.00 30.89 83 ILE A C 1
ATOM 702 O O . ILE A 1 87 ? 77.790 8.430 5.978 1.00 31.43 83 ILE A O 1
ATOM 707 N N . VAL A 1 88 ? 75.709 9.192 6.377 1.00 31.43 84 VAL A N 1
ATOM 708 C CA . VAL A 1 88 ? 75.897 9.188 7.831 1.00 33.20 84 VAL A CA 1
ATOM 709 C C . VAL A 1 88 ? 75.832 7.787 8.420 1.00 35.69 84 VAL A C 1
ATOM 710 O O . VAL A 1 88 ? 76.777 7.354 9.090 1.00 38.11 84 VAL A O 1
ATOM 714 N N A LYS A 1 106 ? 70.159 14.698 -10.191 0.55 16.44 102 LYS A N 1
ATOM 715 N N B LYS A 1 106 ? 70.061 11.980 -9.355 0.45 18.29 102 LYS A N 1
ATOM 716 C CA A LYS A 1 106 ? 68.922 15.456 -9.977 0.55 18.09 102 LYS A CA 1
ATOM 717 C CA B LYS A 1 106 ? 68.725 12.260 -9.831 0.45 17.17 102 LYS A CA 1
ATOM 718 C C A LYS A 1 106 ? 67.900 14.496 -9.400 0.55 18.13 102 LYS A C 1
ATOM 719 C C B LYS A 1 106 ? 67.743 12.179 -8.646 0.45 15.62 102 LYS A C 1
ATOM 720 O O A LYS A 1 106 ? 67.954 13.296 -9.695 0.55 18.18 102 LYS A O 1
ATOM 721 O O B LYS A 1 106 ? 67.812 11.251 -7.840 0.45 16.51 102 LYS A O 1
ATOM 732 N N A LEU A 1 107 ? 66.980 14.994 -8.577 0.50 14.34 103 LEU A N 1
ATOM 733 N N B LEU A 1 107 ? 66.876 13.183 -8.521 0.50 14.62 103 LEU A N 1
ATOM 734 C CA A LEU A 1 107 ? 65.960 14.135 -7.911 0.50 13.97 103 LEU A CA 1
ATOM 735 C CA B LEU A 1 107 ? 65.796 13.197 -7.579 0.50 14.23 103 LEU A CA 1
ATOM 736 C C A LEU A 1 107 ? 64.579 13.898 -8.705 0.50 14.30 103 LEU A C 1
ATOM 737 C C B LEU A 1 107 ? 64.674 13.613 -8.468 0.50 15.21 103 LEU A C 1
ATOM 738 O O A LEU A 1 107 ? 63.919 14.888 -8.970 0.50 12.11 103 LEU A O 1
ATOM 739 O O B LEU A 1 107 ? 64.342 14.791 -8.682 0.50 14.41 103 LEU A O 1
ATOM 748 N N . PRO A 1 108 ? 64.122 12.618 -9.043 1.00 16.20 104 PRO A N 1
ATOM 749 C CA . PRO A 1 108 ? 62.911 12.579 -9.841 1.00 15.73 104 PRO A CA 1
ATOM 750 C C . PRO A 1 108 ? 61.713 13.122 -9.085 1.00 13.77 104 PRO A C 1
ATOM 751 O O . PRO A 1 108 ? 61.382 12.636 -7.999 1.00 15.09 104 PRO A O 1
ATOM 755 N N . THR A 1 109 ? 61.081 14.121 -9.673 1.00 12.34 105 THR A N 1
ATOM 756 C CA . THR A 1 109 ? 60.037 14.902 -9.024 1.00 12.15 105 THR A CA 1
ATOM 757 C C . THR A 1 109 ? 58.869 15.003 -9.982 1.00 12.50 105 THR A C 1
ATOM 758 O O . THR A 1 109 ? 59.097 15.108 -11.196 1.00 15.00 105 THR A O 1
ATOM 762 N N . VAL A 1 110 ? 57.652 14.970 -9.476 1.00 11.17 106 VAL A N 1
ATOM 763 C CA . VAL A 1 110 ? 56.465 15.125 -10.294 1.00 11.95 106 VAL A CA 1
ATOM 764 C C . VAL A 1 110 ? 55.578 16.196 -9.696 1.00 11.16 106 VAL A C 1
ATOM 765 O O . VAL A 1 110 ? 55.307 16.178 -8.477 1.00 12.21 106 VAL A O 1
ATOM 769 N N . PHE A 1 111 ? 55.097 17.110 -10.546 1.00 11.71 107 PHE A N 1
ATOM 770 C CA . PHE A 1 111 ? 54.140 18.142 -10.172 1.00 11.96 107 PHE A CA 1
ATOM 771 C C . PHE A 1 111 ? 52.916 17.964 -11.076 1.00 12.51 107 PHE A C 1
ATOM 772 O O . PHE A 1 111 ? 53.015 18.043 -12.289 1.00 13.26 107 PHE A O 1
ATOM 780 N N . ILE A 1 112 ? 51.741 17.817 -10.457 1.00 13.07 108 ILE A N 1
ATOM 781 C CA . ILE A 1 112 ? 50.494 17.800 -11.184 1.00 14.34 108 ILE A CA 1
ATOM 782 C C . ILE A 1 112 ? 50.017 19.245 -11.305 1.00 14.39 108 ILE A C 1
ATOM 783 O O . ILE A 1 112 ? 49.575 19.865 -10.336 1.00 15.18 108 ILE A O 1
ATOM 788 N N . ASP A 1 113 ? 50.199 19.809 -12.491 1.00 13.71 109 ASP A N 1
ATOM 789 C CA . ASP A 1 113 ? 49.920 21.210 -12.748 1.00 13.60 109 ASP A CA 1
ATOM 790 C C . ASP A 1 113 ? 48.463 21.406 -13.105 1.00 14.05 109 ASP A C 1
ATOM 791 O O . ASP A 1 113 ? 47.807 20.487 -13.573 1.00 16.12 109 ASP A O 1
ATOM 796 N N . HIS A 1 114 ? 47.950 22.608 -12.878 1.00 13.15 110 HIS A N 1
ATOM 797 C CA . HIS A 1 114 ? 46.548 22.927 -13.197 1.00 13.79 110 HIS A CA 1
ATOM 798 C C . HIS A 1 114 ? 46.487 24.305 -13.787 1.00 13.03 110 HIS A C 1
ATOM 799 O O . HIS A 1 114 ? 47.344 25.167 -13.489 1.00 13.64 110 HIS A O 1
ATOM 806 N N . ASP A 1 115 ? 45.432 24.555 -14.558 1.00 12.77 111 ASP A N 1
ATOM 807 C CA . ASP A 1 115 ? 45.346 25.819 -15.259 1.00 13.55 111 ASP A CA 1
ATO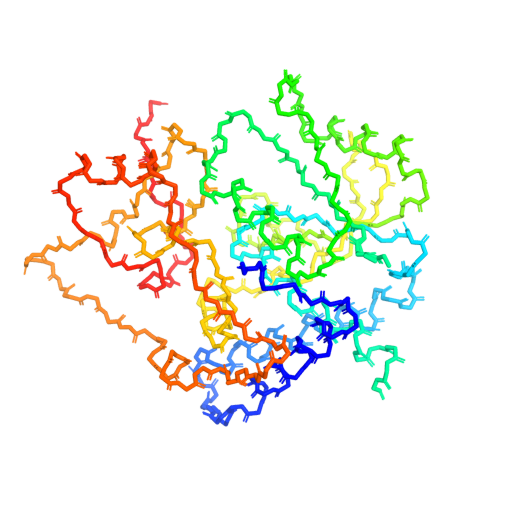M 808 C C . ASP A 1 115 ? 44.987 26.985 -14.339 1.00 12.98 111 ASP A C 1
ATOM 809 O O . ASP A 1 115 ? 45.096 28.115 -14.755 1.00 14.81 111 ASP A O 1
ATOM 814 N N . ASP A 1 116 ? 44.625 26.695 -13.090 1.00 11.93 112 ASP A N 1
ATOM 815 C CA . ASP A 1 116 ? 44.183 27.710 -12.143 1.00 12.31 112 ASP A CA 1
ATOM 816 C C . ASP A 1 116 ? 45.123 27.817 -10.939 1.00 11.76 112 ASP A C 1
ATOM 817 O O . ASP A 1 116 ? 44.735 28.269 -9.866 1.00 12.55 112 ASP A O 1
ATOM 822 N N . THR A 1 117 ? 46.375 27.439 -11.148 1.00 12.84 113 THR A N 1
ATOM 823 C CA . THR A 1 117 ? 47.432 27.558 -10.108 1.00 12.79 113 THR A CA 1
ATOM 824 C C . THR A 1 117 ? 47.888 29.013 -9.992 1.00 11.83 113 THR A C 1
ATOM 825 O O . THR A 1 117 ? 48.009 29.710 -10.996 1.00 13.16 113 THR A O 1
ATOM 829 N N . PHE A 1 118 ? 48.198 29.472 -8.792 1.00 11.58 114 PHE A N 1
ATOM 830 C CA . PHE A 1 118 ? 48.785 30.788 -8.610 1.00 12.06 114 PHE A CA 1
ATOM 831 C C . PHE A 1 118 ? 50.106 30.897 -9.371 1.00 11.15 114 PHE A C 1
ATOM 832 O O . PHE A 1 118 ? 50.981 30.015 -9.286 1.00 11.50 114 PHE A O 1
ATOM 840 N N . LYS A 1 119 ? 50.306 32.032 -10.045 1.00 11.31 115 LYS A N 1
ATOM 841 C CA . LYS A 1 119 ? 51.572 32.283 -10.746 1.00 11.57 115 LYS A CA 1
A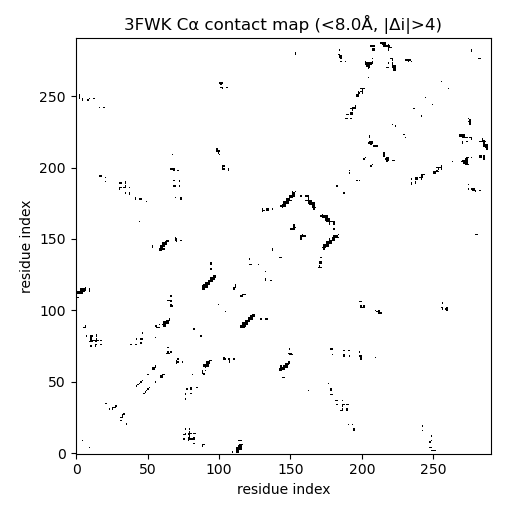TOM 842 C C . LYS A 1 119 ? 52.761 32.212 -9.762 1.00 10.30 115 LYS A C 1
ATOM 843 O O . LYS A 1 119 ? 53.822 31.699 -10.095 1.00 10.53 115 LYS A O 1
ATOM 849 N N . THR A 1 120 ? 52.597 32.757 -8.554 1.00 10.71 116 THR A N 1
ATOM 850 C CA . THR A 1 120 ? 53.716 32.779 -7.609 1.00 10.71 116 THR A CA 1
ATOM 851 C C . THR A 1 120 ? 54.107 31.337 -7.261 1.00 10.81 116 THR A C 1
ATOM 852 O O . THR A 1 120 ? 55.281 31.037 -7.043 1.00 10.90 116 THR A O 1
ATOM 856 N N . LEU A 1 121 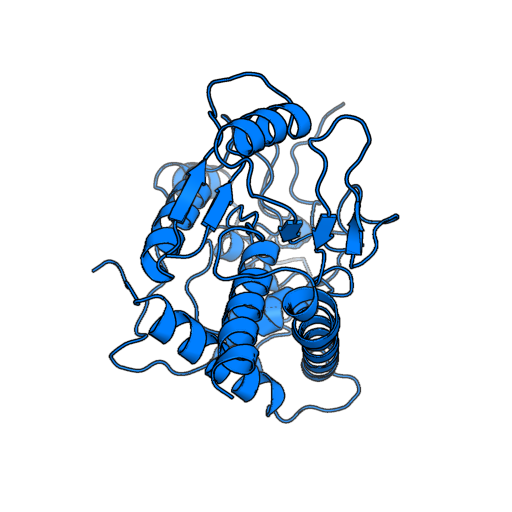? 53.111 30.443 -7.139 1.00 10.65 117 LEU A N 1
ATOM 857 C CA . LEU A 1 121 ? 53.397 29.054 -6.872 1.00 11.57 117 LEU A CA 1
ATOM 858 C C . LEU A 1 121 ? 54.128 28.385 -8.054 1.00 11.71 117 LEU A C 1
ATOM 859 O O . LEU A 1 121 ? 55.090 27.647 -7.835 1.00 11.53 117 LEU A O 1
ATOM 864 N N . GL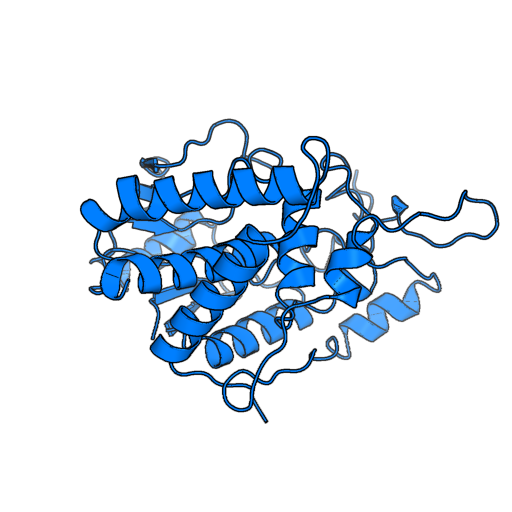U A 1 122 ? 53.677 28.629 -9.304 1.00 10.97 118 GLU A N 1
ATOM 865 C CA . GLU A 1 122 ? 54.432 28.137 -10.468 1.00 11.93 118 GLU A CA 1
ATOM 866 C C . GLU A 1 122 ? 55.874 28.602 -10.409 1.00 11.11 118 GLU A C 1
ATOM 867 O O . GLU A 1 122 ? 56.819 27.819 -10.628 1.00 11.62 118 GLU A O 1
ATOM 873 N N . ASN A 1 123 ? 56.072 29.908 -10.138 1.00 11.09 119 ASN A N 1
ATOM 874 C CA . ASN A 1 123 ? 57.416 30.466 -10.063 1.00 11.42 119 ASN A CA 1
ATOM 875 C C . ASN A 1 123 ? 58.220 29.725 -8.984 1.00 10.52 119 ASN A C 1
ATOM 876 O O . ASN A 1 123 ? 59.390 29.389 -9.185 1.00 11.31 119 ASN A O 1
ATOM 881 N N . PHE A 1 124 ? 57.592 29.496 -7.832 1.00 10.50 120 PHE A N 1
ATOM 882 C CA . PHE A 1 124 ? 58.290 28.902 -6.709 1.00 11.22 120 PHE A CA 1
ATOM 883 C C . PHE A 1 124 ? 58.690 27.454 -6.992 1.00 10.27 120 PHE A C 1
ATOM 884 O O . PHE A 1 124 ? 59.775 27.005 -6.595 1.00 11.08 120 PHE A O 1
ATOM 892 N N . ILE A 1 125 ? 57.822 26.705 -7.680 1.00 10.73 121 ILE A N 1
ATOM 893 C CA . ILE A 1 125 ? 58.169 25.320 -8.057 1.00 11.40 121 ILE A CA 1
ATOM 894 C C . ILE A 1 125 ? 59.390 25.320 -8.976 1.00 11.14 121 ILE A C 1
ATOM 895 O O . ILE A 1 125 ? 60.298 24.507 -8.817 1.00 12.04 121 ILE A O 1
ATOM 900 N N . GLU A 1 126 ? 59.427 26.244 -9.926 1.00 11.34 122 GLU A N 1
ATOM 901 C CA . GLU A 1 126 ? 60.597 26.328 -10.831 1.00 12.36 122 GLU A CA 1
ATOM 902 C C . GLU A 1 126 ? 61.868 26.719 -10.061 1.00 12.18 122 GLU A C 1
ATOM 903 O O . GLU A 1 126 ? 62.935 26.117 -10.256 1.00 12.46 122 GLU A O 1
ATOM 909 N N . GLU A 1 127 ? 61.735 27.694 -9.165 1.00 11.37 123 GLU A N 1
ATOM 910 C CA . GLU A 1 127 ? 62.890 28.179 -8.389 1.00 12.52 123 GLU A CA 1
ATOM 911 C C . GLU A 1 127 ? 63.419 27.089 -7.500 1.00 12.27 123 GLU A C 1
ATOM 912 O O . GLU A 1 127 ? 64.643 26.899 -7.379 1.00 12.96 123 GLU A O 1
ATOM 918 N N . THR A 1 128 ? 62.533 26.338 -6.865 1.00 11.15 124 THR A N 1
ATOM 919 C CA . THR A 1 128 ? 63.007 25.276 -6.007 1.00 12.18 124 THR A CA 1
ATOM 920 C C . THR A 1 128 ? 63.539 24.072 -6.762 1.00 11.29 124 THR A C 1
ATOM 921 O O . THR A 1 128 ? 64.457 23.406 -6.273 1.00 11.17 124 THR A O 1
ATOM 925 N N . SER A 1 129 ? 63.005 23.807 -7.947 1.00 11.71 125 SER A N 1
ATOM 926 C CA . SER A 1 129 ? 63.599 22.758 -8.760 1.00 12.45 125 SER A CA 1
ATOM 927 C C . SER A 1 129 ? 65.055 23.079 -9.084 1.00 12.61 125 SER A C 1
ATOM 928 O O . SER A 1 129 ? 65.904 22.184 -9.110 1.00 12.96 125 SER A O 1
ATOM 931 N N . LEU A 1 130 ? 65.335 24.345 -9.374 1.00 11.78 126 LEU A N 1
ATOM 932 C CA . LEU A 1 130 ? 66.721 24.724 -9.595 1.00 11.96 126 LEU A CA 1
ATOM 933 C C . LEU A 1 130 ? 67.513 24.697 -8.299 1.00 12.07 126 LEU A C 1
ATOM 934 O O . LEU A 1 130 ? 68.643 24.211 -8.292 1.00 13.08 126 LEU A O 1
ATOM 939 N N . ARG A 1 131 ? 66.943 25.186 -7.202 1.00 11.36 127 ARG A N 1
ATOM 940 C CA . ARG A 1 131 ? 67.699 25.263 -5.959 1.00 11.31 127 ARG A CA 1
ATOM 941 C C . ARG A 1 131 ? 68.159 23.921 -5.460 1.00 12.41 127 ARG A C 1
ATOM 942 O O . ARG A 1 131 ? 69.300 23.781 -5.011 1.00 13.03 127 ARG A O 1
ATOM 953 N N . TYR A 1 132 ? 67.279 22.930 -5.547 1.00 12.49 128 TYR A N 1
ATOM 954 C CA . TYR A 1 132 ? 67.552 21.619 -4.937 1.00 14.13 128 TYR A CA 1
ATOM 955 C C . TYR A 1 132 ? 67.961 20.592 -5.972 1.00 14.34 128 TYR A C 1
ATOM 956 O O . TYR A 1 132 ? 68.021 19.414 -5.668 1.00 18.01 128 TYR A O 1
ATOM 965 N N . SER A 1 133 ? 68.211 21.034 -7.224 1.00 13.36 129 SER A N 1
ATOM 966 C CA . SER A 1 133 ? 68.605 20.121 -8.292 1.00 14.43 129 SER A CA 1
ATOM 967 C C . SER A 1 133 ? 67.608 18.985 -8.477 1.00 13.70 129 SER A C 1
ATOM 968 O O . SER A 1 133 ? 67.993 17.827 -8.640 1.00 17.14 129 SER A O 1
ATOM 971 N N . LEU A 1 134 ? 66.332 19.341 -8.552 1.00 12.78 130 LEU A N 1
ATOM 972 C CA . LEU A 1 134 ? 65.286 18.366 -8.877 1.00 12.83 130 LEU A CA 1
ATOM 973 C C . LEU A 1 134 ? 65.250 18.097 -10.399 1.00 13.50 130 LEU A C 1
ATOM 974 O O . LEU A 1 134 ? 65.642 18.935 -11.195 1.00 19.22 130 LEU A O 1
ATOM 979 N N . SER A 1 135 ? 64.751 16.914 -10.737 1.00 13.47 131 SER A N 1
ATOM 980 C CA . SER A 1 135 ? 64.439 16.598 -12.141 1.00 15.03 131 SER A CA 1
ATOM 981 C C . SER A 1 135 ? 62.936 16.604 -12.248 1.00 13.37 131 SER A C 1
ATOM 982 O O . SER A 1 135 ? 62.266 15.637 -11.863 1.00 13.17 131 SER A O 1
ATOM 987 N N . LEU A 1 136 ? 62.406 17.733 -12.680 1.00 13.41 132 LEU A N 1
ATOM 988 C CA . LEU A 1 136 ? 60.996 18.006 -12.610 1.00 14.00 132 LEU A CA 1
ATOM 989 C C . LEU A 1 136 ? 60.273 17.501 -13.860 1.00 13.92 132 LEU A C 1
ATOM 990 O O . LEU A 1 136 ? 60.639 17.815 -14.976 1.00 20.65 132 LEU A O 1
ATOM 995 N N . TYR A 1 137 ? 59.222 16.729 -13.627 1.00 12.69 133 TYR A N 1
ATOM 996 C CA . TYR A 1 137 ? 58.181 16.408 -14.605 1.00 12.99 133 TYR A CA 1
ATOM 997 C C . TYR A 1 137 ? 56.909 17.125 -14.176 1.00 12.59 133 TYR A C 1
ATOM 998 O O . TYR A 1 137 ? 56.509 17.037 -13.013 1.00 13.96 133 TYR A O 1
ATOM 1007 N N . GLU A 1 138 ? 56.260 17.807 -15.110 1.00 13.23 134 GLU A N 1
ATOM 1008 C CA . GLU A 1 138 ? 54.968 18.460 -14.845 1.00 13.71 134 GLU A CA 1
ATOM 1009 C C . GLU A 1 138 ? 53.918 17.846 -15.753 1.00 13.82 134 GLU A C 1
ATOM 1010 O O . GLU A 1 138 ? 54.159 17.679 -16.963 1.00 15.25 134 GLU A O 1
ATOM 1016 N N . SER A 1 139 ? 52.749 17.524 -15.203 1.00 13.85 135 SER A N 1
ATOM 1017 C CA . SER A 1 139 ? 51.613 17.182 -16.039 1.00 14.43 135 SER A CA 1
ATOM 1018 C C . SER A 1 139 ? 51.188 18.398 -16.849 1.00 14.64 135 SER A C 1
ATOM 1019 O O . SER A 1 139 ? 51.592 19.541 -16.576 1.00 15.22 135 SER A O 1
ATOM 1022 N N . ASP A 1 140 ? 50.322 18.172 -17.818 1.00 15.18 136 ASP A N 1
ATOM 1023 C CA . ASP A 1 140 ? 49.977 19.245 -18.733 1.00 15.56 136 ASP A CA 1
ATOM 1024 C C . ASP A 1 140 ? 48.821 20.059 -18.204 1.00 15.00 136 ASP A C 1
ATOM 1025 O O . ASP A 1 140 ? 47.696 19.572 -18.175 1.00 16.27 136 ASP A O 1
ATOM 1030 N N . ARG A 1 141 ? 49.065 21.331 -17.850 1.00 13.73 137 ARG A N 1
ATOM 1031 C CA . ARG A 1 141 ? 48.007 22.140 -17.268 1.00 14.95 137 ARG A CA 1
ATOM 1032 C C . ARG A 1 141 ? 46.862 22.434 -18.225 1.00 15.04 137 ARG A C 1
ATOM 1033 O O . ARG A 1 141 ? 45.790 22.826 -17.777 1.00 16.94 137 ARG A O 1
ATOM 1041 N N . ASP A 1 142 ? 47.116 22.321 -19.527 1.00 15.77 138 ASP A N 1
ATOM 1042 C CA . ASP A 1 142 ? 46.101 22.619 -20.544 1.00 18.39 138 ASP A CA 1
ATOM 1043 C C . ASP A 1 142 ? 45.307 21.377 -20.967 1.00 19.33 138 ASP A C 1
ATOM 1044 O O . ASP A 1 142 ? 44.497 21.457 -21.895 1.00 24.17 138 ASP A O 1
ATOM 1049 N N . LYS A 1 143 ? 45.514 20.248 -20.275 1.00 18.52 139 LYS A N 1
ATOM 1050 C CA . LYS A 1 143 ? 44.680 19.052 -20.470 1.00 19.14 139 LYS A CA 1
ATOM 1051 C C . LYS A 1 143 ? 43.657 18.893 -19.359 1.00 20.44 139 LYS A C 1
ATOM 1052 O O . LYS A 1 143 ? 44.020 18.926 -18.163 1.00 24.13 139 LYS A O 1
ATOM 1062 N N . CYS A 1 144 ? 42.397 18.670 -19.707 1.00 20.11 140 CYS A N 1
ATOM 1063 C CA . CYS A 1 144 ? 41.374 18.474 -18.730 1.00 19.62 140 CYS A CA 1
ATOM 1064 C C . CYS A 1 144 ? 41.401 17.001 -18.313 1.00 21.24 140 CYS A C 1
ATOM 1065 O O . CYS A 1 144 ? 40.965 16.120 -19.080 1.00 24.67 140 CYS A O 1
ATOM 1068 N N . GLU A 1 145 ? 41.943 16.717 -17.138 1.00 18.95 141 GLU A N 1
ATOM 1069 C CA . GLU A 1 145 ? 42.107 15.339 -16.682 1.00 19.16 141 GLU A CA 1
ATOM 1070 C C . GLU A 1 145 ? 42.152 15.310 -15.157 1.00 18.80 141 GLU A C 1
ATOM 1071 O O . GLU A 1 145 ? 42.476 16.310 -14.513 1.00 19.54 141 GLU A O 1
ATOM 1077 N N . THR A 1 146 ? 41.836 14.153 -14.579 1.00 18.69 142 THR A N 1
ATOM 1078 C CA . THR A 1 146 ? 41.898 13.983 -13.129 1.00 18.90 142 THR A CA 1
ATOM 1079 C C . THR A 1 146 ? 43.347 13.723 -12.686 1.00 17.70 142 THR A C 1
ATOM 1080 O O . THR A 1 146 ? 44.234 13.413 -13.508 1.00 17.35 142 THR A O 1
ATOM 1084 N N . MET A 1 147 ? 43.584 13.817 -11.386 1.00 17.58 143 MET A N 1
ATOM 1085 C CA . MET A 1 147 ? 44.902 13.508 -10.849 1.00 18.22 143 MET A CA 1
ATOM 1086 C C . MET A 1 147 ? 45.298 12.078 -11.181 1.00 17.27 143 MET A C 1
ATOM 1087 O O . MET A 1 147 ? 46.440 11.822 -11.549 1.00 16.89 143 MET A O 1
ATOM 1092 N N . ALA A 1 148 ? 44.353 11.141 -11.045 1.00 17.00 144 ALA A N 1
ATOM 1093 C CA . ALA A 1 148 ? 44.640 9.741 -11.358 1.00 18.01 144 ALA A CA 1
ATOM 1094 C C . ALA A 1 148 ? 45.098 9.618 -12.801 1.00 17.62 144 ALA A C 1
ATOM 1095 O O . ALA A 1 148 ? 46.074 8.939 -13.111 1.00 18.12 144 ALA A O 1
ATOM 1097 N N . GLU A 1 149 ? 44.395 10.319 -13.692 1.00 17.32 145 GLU A N 1
ATOM 1098 C CA . GLU A 1 149 ? 44.734 10.273 -15.123 1.00 18.23 145 GLU A CA 1
ATOM 1099 C C . GLU A 1 149 ? 46.119 10.876 -15.390 1.00 17.32 145 GLU A C 1
ATOM 1100 O O . GLU A 1 149 ? 46.916 10.354 -16.173 1.00 18.35 145 GLU A O 1
ATOM 1106 N N . ALA A 1 150 ? 46.421 11.999 -14.738 1.00 16.50 146 ALA A N 1
ATOM 1107 C CA . ALA A 1 150 ? 47.735 12.621 -14.911 1.00 16.21 146 ALA A CA 1
ATOM 1108 C C . ALA A 1 150 ? 48.841 11.680 -14.429 1.00 16.17 146 ALA A C 1
ATOM 1109 O O . ALA A 1 150 ? 49.918 11.596 -15.040 1.00 16.55 146 ALA A O 1
ATOM 1111 N N . PHE A 1 151 ? 48.595 10.959 -13.338 1.00 16.34 147 PHE A N 1
ATOM 1112 C CA . PHE A 1 151 ? 49.588 10.022 -12.813 1.00 16.58 147 PHE A CA 1
ATOM 1113 C C . PHE A 1 151 ? 49.697 8.791 -13.709 1.00 16.18 147 PHE A C 1
ATOM 1114 O O . PHE A 1 151 ? 50.769 8.207 -13.806 1.00 18.29 147 PHE A O 1
ATOM 1122 N N . GLU A 1 152 ? 48.618 8.400 -14.378 1.00 17.52 148 GLU A N 1
ATOM 1123 C CA . GLU A 1 152 ? 48.725 7.287 -15.340 1.00 18.36 148 GLU A CA 1
ATOM 1124 C C . GLU A 1 152 ? 49.670 7.649 -16.471 1.00 19.33 148 GLU A C 1
ATOM 1125 O O . GLU A 1 152 ? 50.515 6.838 -16.879 1.00 20.27 148 GLU A O 1
ATOM 1131 N N . THR A 1 153 ? 49.556 8.876 -16.972 1.00 17.53 149 THR A N 1
ATOM 1132 C CA . THR A 1 153 ? 50.467 9.342 -18.006 1.00 19.01 149 THR A CA 1
ATOM 1133 C C . THR A 1 153 ? 51.905 9.406 -17.515 1.00 17.94 149 THR A C 1
ATOM 1134 O O . THR A 1 153 ? 52.838 8.981 -18.211 1.00 18.87 149 THR A O 1
ATOM 1138 N N . PHE A 1 154 ? 52.092 9.892 -16.295 1.00 17.20 150 PHE A N 1
ATOM 1139 C CA . PHE A 1 154 ? 53.399 9.901 -15.666 1.00 16.17 150 PHE A CA 1
ATOM 1140 C C . PHE A 1 154 ? 54.021 8.509 -15.605 1.00 17.24 150 PHE A C 1
ATOM 1141 O O . PHE A 1 154 ? 55.189 8.325 -15.942 1.00 17.57 150 PHE A O 1
ATOM 1149 N N . LEU A 1 155 ? 53.243 7.516 -15.220 1.00 17.92 151 LEU A N 1
ATOM 1150 C CA . LEU A 1 155 ? 53.792 6.159 -15.131 1.00 21.10 151 LEU A CA 1
ATOM 1151 C C . LEU A 1 155 ? 54.159 5.578 -16.517 1.00 20.87 151 LEU A C 1
ATOM 1152 O O . LEU A 1 155 ? 55.144 4.825 -16.623 1.00 21.92 151 LEU A O 1
ATOM 1157 N N . GLN A 1 156 ? 53.465 6.001 -17.581 1.00 19.96 152 GLN A N 1
ATOM 1158 C CA . GLN A 1 156 ? 53.869 5.608 -18.958 1.00 22.23 152 GLN A CA 1
ATOM 1159 C C . GLN A 1 156 ? 55.241 6.184 -19.314 1.00 23.16 152 GLN A C 1
ATOM 1160 O O . GLN A 1 156 ? 56.020 5.546 -20.022 1.00 23.49 152 GLN A O 1
ATOM 1166 N N . VAL A 1 157 ? 55.541 7.391 -18.844 1.00 19.81 153 VAL A N 1
ATOM 1167 C CA . VAL A 1 157 ? 56.835 8.009 -19.081 1.00 20.49 153 VAL A CA 1
ATOM 1168 C C . VAL A 1 157 ? 57.894 7.369 -18.208 1.00 19.99 153 VAL A C 1
ATOM 1169 O O . VAL A 1 157 ? 59.017 7.151 -18.656 1.00 22.74 153 VAL A O 1
ATOM 1173 N N . PHE A 1 158 ? 57.539 7.016 -16.964 1.00 17.51 154 PHE A N 1
ATOM 1174 C CA . PHE A 1 158 ? 58.508 6.488 -15.999 1.00 18.74 154 PHE A CA 1
ATOM 1175 C C . PHE A 1 158 ? 58.046 5.141 -15.463 1.00 18.66 154 PHE A C 1
ATOM 1176 O O . PHE A 1 158 ? 57.664 5.017 -14.280 1.00 17.53 154 PHE A O 1
ATOM 1184 N N . PRO A 1 159 ? 58.057 4.104 -16.302 1.00 19.62 155 PRO A N 1
ATOM 1185 C CA . PRO A 1 159 ? 57.489 2.827 -15.894 1.00 19.79 155 PRO A CA 1
ATOM 1186 C C . PRO A 1 159 ? 58.267 2.079 -14.811 1.00 19.74 155 PRO A C 1
ATOM 1187 O O . PRO A 1 159 ? 57.735 1.107 -14.283 1.00 24.10 155 PRO A O 1
ATOM 1191 N N . GLU A 1 160 ? 59.471 2.516 -14.481 1.00 18.69 156 GLU A N 1
ATOM 1192 C CA . GLU A 1 160 ? 60.259 1.910 -13.416 1.00 21.95 156 GLU A CA 1
ATOM 1193 C C . GLU A 1 160 ? 59.758 2.331 -12.015 1.00 18.34 156 GLU A C 1
ATOM 1194 O O . GLU A 1 160 ? 60.257 1.834 -10.988 1.00 20.65 156 GLU A O 1
ATOM 1200 N N . THR A 1 161 ? 58.862 3.320 -11.971 1.00 18.16 157 THR A N 1
ATOM 1201 C CA . THR A 1 161 ? 58.423 3.913 -10.708 1.00 16.88 157 THR A CA 1
ATOM 1202 C C . THR A 1 161 ? 57.679 2.864 -9.920 1.00 15.00 157 THR A C 1
ATOM 1203 O O . THR A 1 161 ? 56.723 2.271 -10.437 1.00 18.47 157 THR A O 1
ATOM 1207 N N . LYS A 1 162 ? 58.054 2.685 -8.646 1.00 15.45 158 LYS A N 1
ATOM 1208 C CA . LYS A 1 162 ? 57.355 1.754 -7.765 1.00 14.32 158 LYS A CA 1
ATOM 1209 C C . LYS A 1 162 ? 56.626 2.471 -6.650 1.00 13.43 158 LYS A C 1
ATOM 1210 O O . LYS A 1 162 ? 55.692 1.888 -6.056 1.00 13.61 158 LYS A O 1
ATOM 1219 N N . ALA A 1 163 ? 57.043 3.689 -6.307 1.00 13.26 159 ALA A N 1
ATOM 1220 C CA . ALA A 1 163 ? 56.517 4.360 -5.125 1.00 13.73 159 ALA A CA 1
ATOM 1221 C C . ALA A 1 163 ? 56.637 5.853 -5.340 1.00 12.44 159 ALA A C 1
ATOM 1222 O O . ALA A 1 163 ? 57.547 6.330 -6.042 1.00 14.09 159 ALA A O 1
ATOM 1224 N N . ILE A 1 164 ? 55.703 6.605 -4.751 1.00 12.45 160 ILE A N 1
ATOM 1225 C CA . ILE A 1 164 ? 55.682 8.065 -4.873 1.00 13.31 160 ILE A CA 1
ATOM 1226 C C . ILE A 1 164 ? 55.499 8.678 -3.487 1.00 12.17 160 ILE A C 1
ATOM 1227 O O . ILE A 1 164 ? 54.621 8.259 -2.727 1.00 11.98 160 ILE A O 1
ATOM 1232 N N . VAL A 1 165 ? 56.355 9.651 -3.181 1.00 11.89 161 VAL A N 1
ATOM 1233 C CA . VAL A 1 165 ? 56.291 10.370 -1.922 1.00 12.05 161 VAL A CA 1
ATOM 1234 C C . VAL A 1 165 ? 55.243 11.480 -2.026 1.00 11.97 161 VAL A C 1
ATOM 1235 O O . VAL A 1 165 ? 55.289 12.295 -2.977 1.00 12.95 161 VAL A O 1
ATOM 1239 N N . ILE A 1 166 ? 54.323 11.524 -1.063 1.00 11.86 162 ILE A N 1
ATOM 1240 C CA . ILE A 1 166 ? 53.207 12.474 -1.087 1.00 12.75 162 ILE A CA 1
ATOM 1241 C C . ILE A 1 166 ? 53.175 13.247 0.218 1.00 12.89 162 ILE A C 1
ATOM 1242 O O . ILE A 1 166 ? 53.178 12.654 1.292 1.00 12.86 162 ILE A O 1
ATOM 1247 N N A GLY A 1 167 ? 53.071 14.570 0.138 0.50 13.46 163 GLY A N 1
ATOM 1248 N N B GLY A 1 167 ? 53.217 14.565 0.059 0.50 13.44 163 GLY A N 1
ATOM 1249 C CA A GLY A 1 167 ? 53.167 15.414 1.353 0.50 13.94 163 GLY A CA 1
ATOM 1250 C CA B GLY A 1 167 ? 53.053 15.504 1.163 0.50 15.12 163 GLY A CA 1
ATOM 1251 C C A GLY A 1 167 ? 51.862 15.789 2.052 0.50 12.50 163 GLY A C 1
ATOM 1252 C C B GLY A 1 167 ? 51.580 15.734 1.412 0.50 15.22 163 GLY A C 1
ATOM 1253 O O A GLY A 1 167 ? 51.711 16.877 2.575 0.50 16.58 163 GLY A O 1
ATOM 1254 O O B GLY A 1 167 ? 50.930 16.500 0.723 0.50 17.80 163 GLY A O 1
ATOM 1255 N N A ILE A 1 168 ? 50.941 14.871 2.120 0.50 14.59 164 ILE A N 1
ATOM 1256 N N B ILE A 1 168 ? 51.042 14.972 2.337 0.50 15.50 164 ILE A N 1
ATOM 1257 C CA . ILE A 1 168 ? 49.659 15.113 2.772 1.00 13.95 164 ILE A CA 1
ATOM 1258 C C . ILE A 1 168 ? 49.682 14.880 4.283 1.00 11.76 164 ILE A C 1
ATOM 1259 O O . ILE A 1 168 ? 50.475 14.062 4.797 1.00 12.19 164 ILE A O 1
ATOM 1264 N N A ARG A 1 169 ? 48.817 15.591 4.978 1.00 12.44 165 ARG A N 1
ATOM 1265 C CA . ARG A 1 169 ? 48.666 15.422 6.427 1.00 12.23 165 ARG A CA 1
ATOM 1266 C C . ARG A 1 169 ? 47.284 14.867 6.724 1.00 11.58 165 ARG A C 1
ATOM 1267 O O . ARG A 1 169 ? 46.333 15.053 5.959 1.00 12.14 165 ARG A O 1
ATOM 1279 N N . HIS A 1 170 ? 47.134 14.229 7.883 1.00 11.78 166 HIS A N 1
ATOM 1280 C CA . HIS A 1 170 ? 45.801 13.688 8.223 1.00 12.27 166 HIS A CA 1
ATOM 1281 C C . HIS A 1 170 ? 44.701 14.734 8.259 1.00 12.66 166 HIS A C 1
ATOM 1282 O O . HIS A 1 170 ? 43.554 14.403 7.977 1.00 13.55 166 HIS A O 1
ATOM 1289 N N . THR A 1 171 ? 45.032 15.987 8.604 1.00 12.87 167 THR A N 1
ATOM 1290 C CA . THR A 1 171 ? 44.022 17.018 8.687 1.00 14.29 167 THR A CA 1
ATOM 1291 C C . THR A 1 171 ? 43.604 17.577 7.329 1.00 14.05 167 THR A C 1
ATOM 1292 O O . THR A 1 171 ? 42.636 18.328 7.256 1.00 15.94 167 THR A O 1
ATOM 1296 N N . ASP A 1 172 ? 44.324 17.224 6.270 1.00 13.28 168 ASP A N 1
ATOM 1297 C CA . ASP A 1 172 ? 43.952 17.683 4.943 1.00 13.62 168 ASP A CA 1
ATOM 1298 C C . ASP A 1 172 ? 42.721 16.942 4.424 1.00 13.69 168 ASP A C 1
ATOM 1299 O O . ASP A 1 172 ? 42.433 15.834 4.870 1.00 14.43 168 ASP A O 1
ATOM 1304 N N . PRO A 1 173 ? 42.015 17.527 3.448 1.00 15.27 169 PRO A N 1
ATOM 1305 C CA . PRO A 1 173 ? 40.952 16.766 2.793 1.00 16.61 169 PRO A CA 1
ATOM 1306 C C . PRO A 1 173 ? 41.486 15.427 2.272 1.00 15.96 169 PRO A C 1
ATOM 1307 O O . PRO A 1 173 ? 42.599 15.354 1.739 1.00 16.74 169 PRO A O 1
ATOM 1311 N N . PHE A 1 174 ? 40.684 14.377 2.408 1.00 18.17 170 PHE A N 1
ATOM 1312 C CA . PHE A 1 174 ? 41.090 13.037 2.022 1.00 19.37 170 PHE A CA 1
ATOM 1313 C C . PHE A 1 174 ? 42.274 12.516 2.802 1.00 17.53 170 PHE A C 1
ATOM 1314 O O . PHE A 1 174 ? 42.920 11.569 2.339 1.00 18.28 170 PHE A O 1
ATOM 1322 N N . GLY A 1 175 ? 42.533 13.082 3.994 1.00 15.77 171 GLY A N 1
ATOM 1323 C CA . GLY A 1 175 ? 43.682 12.656 4.779 1.00 14.19 171 GLY A CA 1
ATOM 1324 C C . GLY A 1 175 ? 43.372 11.673 5.894 1.00 14.07 171 GLY A C 1
ATOM 1325 O O . GLY A 1 175 ? 44.292 11.128 6.507 1.00 14.15 171 GLY A O 1
ATOM 1326 N N . GLU A 1 176 ? 42.098 11.451 6.150 1.00 15.55 172 GLU A N 1
ATOM 1327 C CA . GLU A 1 176 ? 41.731 10.673 7.313 1.00 15.57 172 GLU A CA 1
ATOM 1328 C C . GLU A 1 176 ? 42.159 9.213 7.214 1.00 15.79 172 GLU A C 1
ATOM 1329 O O . GLU A 1 176 ? 42.686 8.695 8.181 1.00 19.95 172 GLU A O 1
ATOM 1335 N N . HIS A 1 177 ? 41.913 8.590 6.063 1.00 15.43 173 HIS A N 1
ATOM 1336 C CA . HIS A 1 177 ? 42.086 7.150 5.877 1.00 14.78 173 HIS A CA 1
ATOM 1337 C C . HIS A 1 177 ? 43.353 6.841 5.101 1.00 14.43 173 HIS A C 1
ATOM 1338 O O . HIS A 1 177 ? 43.325 6.131 4.036 1.00 16.39 173 HIS A O 1
ATOM 1345 N N . LEU A 1 178 ? 44.469 7.372 5.654 1.00 13.14 174 LEU A N 1
ATOM 1346 C CA . LEU A 1 178 ? 45.774 7.179 5.063 1.00 12.38 174 LEU A CA 1
ATOM 1347 C C . LEU A 1 178 ? 46.755 6.596 6.051 1.00 11.65 174 LEU A C 1
ATOM 1348 O O . LEU A 1 178 ? 46.630 6.799 7.256 1.00 12.50 174 LEU A O 1
ATOM 1353 N N . LYS A 1 179 ? 47.745 5.874 5.536 1.00 11.41 175 LYS A N 1
ATOM 1354 C CA . LYS A 1 179 ? 48.823 5.311 6.317 1.00 11.66 175 LYS A CA 1
ATOM 1355 C C . LYS A 1 179 ? 50.146 5.650 5.681 1.00 11.03 175 LYS A C 1
ATOM 1356 O O . LYS A 1 179 ? 50.204 6.024 4.508 1.00 11.86 175 LYS A O 1
ATOM 1365 N N . PRO A 1 180 ? 51.249 5.536 6.448 1.00 11.70 176 PRO A N 1
ATOM 1366 C CA . PRO A 1 180 ? 52.554 5.932 5.873 1.00 12.22 176 PRO A CA 1
ATOM 1367 C C . PRO A 1 180 ? 52.991 5.180 4.624 1.00 11.85 176 PRO A C 1
ATOM 1368 O O . PRO A 1 180 ? 53.713 5.743 3.800 1.00 12.20 176 PRO A O 1
ATOM 1372 N N . ILE A 1 181 ? 52.594 3.922 4.513 1.00 11.68 177 ILE A N 1
ATOM 1373 C CA . ILE A 1 181 ? 52.903 3.091 3.331 1.00 11.84 177 ILE A CA 1
ATOM 1374 C C . ILE A 1 181 ? 51.576 2.483 2.897 1.00 11.62 177 ILE A C 1
ATOM 1375 O O . ILE A 1 181 ? 50.927 1.792 3.683 1.00 12.17 177 ILE A O 1
ATOM 1382 N N . GLN A 1 182 ? 51.148 2.762 1.671 1.00 11.57 178 GLN A N 1
ATOM 1383 C CA . GLN A 1 182 ? 49.780 2.447 1.288 1.00 12.28 178 GLN A CA 1
ATOM 1384 C C . GLN A 1 182 ? 49.665 2.374 -0.238 1.00 11.65 178 GLN A C 1
ATOM 1385 O O . GLN A 1 182 ? 49.937 3.373 -0.931 1.00 13.11 178 GLN A O 1
ATOM 1391 N N . LYS A 1 183 ? 49.229 1.253 -0.793 1.00 11.66 179 LYS A N 1
ATOM 1392 C CA . LYS A 1 183 ? 49.045 1.184 -2.252 1.00 11.61 179 LYS A CA 1
ATOM 1393 C C . LYS A 1 183 ? 48.004 2.204 -2.690 1.00 11.35 179 LYS A C 1
ATOM 1394 O O . LYS A 1 183 ? 47.088 2.593 -1.950 1.00 12.53 179 LYS A O 1
ATOM 1400 N N . THR A 1 184 ? 48.135 2.630 -3.956 1.00 12.26 180 THR A N 1
ATOM 1401 C CA . THR A 1 184 ? 47.202 3.573 -4.562 1.00 11.94 180 THR A CA 1
ATOM 1402 C C . THR A 1 184 ? 45.808 2.980 -4.740 1.00 13.10 180 THR A C 1
ATOM 1403 O O . THR A 1 184 ? 45.611 1.754 -4.705 1.00 13.90 180 THR A O 1
ATOM 1407 N N . ASP A 1 185 ? 44.839 3.861 -4.958 1.00 13.89 181 ASP A N 1
ATOM 1408 C CA . ASP A 1 185 ? 43.477 3.500 -5.328 1.00 15.16 181 ASP A CA 1
ATOM 1409 C C . ASP A 1 185 ? 43.451 2.712 -6.649 1.00 14.79 181 ASP A C 1
ATOM 1410 O O . ASP A 1 185 ? 44.364 2.802 -7.480 1.00 15.25 181 ASP A O 1
ATOM 1415 N N . ALA A 1 186 ? 42.367 1.978 -6.878 1.00 15.18 182 ALA A N 1
ATOM 1416 C CA . ALA A 1 186 ? 42.239 1.112 -8.056 1.00 16.39 182 ALA A CA 1
ATOM 1417 C C . ALA A 1 186 ? 42.283 1.854 -9.385 1.00 16.17 182 ALA A C 1
ATOM 1418 O O . ALA A 1 186 ? 42.673 1.259 -10.398 1.00 17.28 182 ALA A O 1
ATOM 1420 N N . ASN A 1 187 ? 41.899 3.138 -9.395 1.00 15.79 183 ASN A N 1
ATOM 1421 C CA . ASN A 1 187 ? 41.885 3.914 -10.646 1.00 16.14 183 ASN A CA 1
ATOM 1422 C C . ASN A 1 187 ? 43.137 4.729 -10.868 1.00 16.47 183 ASN A C 1
ATOM 1423 O O . ASN A 1 187 ? 43.192 5.521 -11.780 1.00 19.38 183 ASN A O 1
ATOM 1428 N N . TRP A 1 188 ? 44.152 4.516 -10.028 1.00 15.67 184 TRP A N 1
ATOM 1429 C CA . TRP A 1 188 ? 45.472 5.104 -10.246 1.00 15.60 184 TRP A CA 1
ATOM 1430 C C . TRP A 1 188 ? 46.388 4.089 -10.913 1.00 15.05 184 TRP A C 1
ATOM 1431 O O . TRP A 1 188 ? 46.118 2.881 -10.837 1.00 15.84 184 TRP A O 1
ATOM 1442 N N . PRO A 1 189 ? 47.534 4.539 -11.432 1.00 15.74 185 PRO A N 1
ATOM 1443 C CA . PRO A 1 189 ? 48.605 3.604 -11.683 1.00 16.29 185 PRO A CA 1
ATOM 1444 C C . PRO A 1 189 ? 48.957 2.891 -10.375 1.00 15.23 185 PRO A C 1
ATOM 1445 O O . PRO A 1 189 ? 48.751 3.429 -9.274 1.00 14.64 185 PRO A O 1
ATOM 1449 N N . ASP A 1 190 ? 49.530 1.708 -10.496 1.00 14.26 186 ASP A N 1
ATOM 1450 C CA . ASP A 1 190 ? 49.842 0.877 -9.349 1.00 13.82 186 ASP A CA 1
ATOM 1451 C C . ASP A 1 190 ? 51.180 1.290 -8.775 1.00 15.43 186 ASP A C 1
ATOM 1452 O O . ASP A 1 190 ? 52.219 1.001 -9.364 1.00 17.94 186 ASP A O 1
ATOM 1457 N N . PHE A 1 191 ? 51.171 1.988 -7.640 1.00 12.50 187 PHE A N 1
ATOM 1458 C CA . PHE A 1 191 ? 52.391 2.248 -6.916 1.00 13.25 187 PHE A CA 1
ATOM 1459 C C . PHE A 1 191 ? 52.080 2.268 -5.423 1.00 12.29 187 PHE A C 1
ATOM 1460 O O . PHE A 1 191 ? 50.912 2.306 -5.027 1.00 13.18 187 PHE A O 1
ATOM 1468 N N . TYR A 1 192 ? 53.132 2.255 -4.607 1.00 12.50 188 TYR A N 1
ATOM 1469 C CA . TYR A 1 192 ? 52.964 2.517 -3.169 1.00 12.35 188 TYR A CA 1
ATOM 1470 C C . TYR A 1 192 ? 53.048 4.023 -2.928 1.00 11.93 188 TYR A C 1
ATOM 1471 O O . TYR A 1 192 ? 53.979 4.698 -3.413 1.00 13.58 188 TYR A O 1
ATOM 1480 N N . ARG A 1 193 ? 52.056 4.558 -2.254 1.00 11.53 189 ARG A N 1
ATOM 1481 C CA . ARG A 1 193 ? 52.182 5.886 -1.689 1.00 11.16 189 ARG A CA 1
ATOM 1482 C C . ARG A 1 193 ? 53.027 5.851 -0.430 1.00 11.51 189 ARG A C 1
ATOM 1483 O O . ARG A 1 193 ? 52.832 5.017 0.448 1.00 12.91 189 ARG A O 1
ATOM 1491 N N . LEU A 1 194 ? 53.963 6.781 -0.351 1.00 10.90 190 LEU A N 1
ATOM 1492 C CA . LEU A 1 194 ? 54.840 6.981 0.797 1.00 11.53 190 LEU A CA 1
ATOM 1493 C C . LEU A 1 194 ? 54.446 8.282 1.395 1.00 10.73 190 LEU A C 1
ATOM 1494 O O . LEU A 1 194 ? 54.604 9.336 0.771 1.00 11.57 190 LEU A O 1
ATOM 1499 N N . GLN A 1 195 ? 53.859 8.228 2.599 1.00 10.75 191 GLN A N 1
ATOM 1500 C CA . GLN A 1 195 ? 53.180 9.395 3.174 1.00 10.50 191 GLN A CA 1
ATOM 1501 C C . GLN A 1 195 ? 53.757 9.651 4.552 1.00 10.81 191 GLN A C 1
ATOM 1502 O O . GLN A 1 195 ? 53.173 9.260 5.562 1.00 12.12 191 GLN A O 1
ATOM 1508 N N . PRO A 1 196 ? 54.940 10.268 4.621 1.00 10.62 192 PRO A N 1
ATOM 1509 C CA . PRO A 1 196 ? 55.685 10.358 5.884 1.00 11.75 192 PRO A CA 1
ATOM 1510 C C . PRO A 1 196 ? 55.391 11.602 6.715 1.00 11.00 192 PRO A C 1
ATOM 1511 O O . PRO A 1 196 ? 56.095 11.824 7.715 1.00 12.22 192 PRO A O 1
ATOM 1515 N N . LEU A 1 197 ? 54.434 12.430 6.285 1.00 10.72 193 LEU A N 1
ATOM 1516 C CA . LEU A 1 197 ? 54.107 13.698 6.918 1.00 10.90 193 LEU A CA 1
ATOM 1517 C C . LEU A 1 197 ? 52.743 13.655 7.595 1.00 10.98 193 LEU A C 1
ATOM 1518 O O . LEU A 1 197 ? 52.247 14.682 8.091 1.00 11.66 193 LEU A O 1
ATOM 1523 N N . LEU A 1 198 ? 52.103 12.475 7.678 1.00 11.46 194 LEU A N 1
ATOM 1524 C CA . LEU A 1 198 ? 50.677 12.440 8.043 1.00 11.59 194 LEU A CA 1
ATOM 1525 C C . LEU A 1 198 ? 50.402 12.988 9.435 1.00 11.17 194 LEU A C 1
ATOM 1526 O O . LEU A 1 198 ? 49.387 13.627 9.664 1.00 11.78 194 LEU A O 1
ATOM 1531 N N . HIS A 1 199 ? 51.338 12.726 10.356 1.00 11.35 195 HIS A N 1
ATOM 1532 C CA . HIS A 1 199 ? 51.200 13.096 11.772 1.00 12.58 195 HIS A CA 1
ATOM 1533 C C . HIS A 1 199 ? 51.603 14.548 12.077 1.00 11.79 195 HIS A C 1
ATOM 1534 O O . HIS A 1 199 ? 51.500 14.963 13.229 1.00 12.74 195 HIS A O 1
ATOM 1541 N N . TRP A 1 200 ? 52.101 15.298 11.094 1.00 11.73 196 TRP A N 1
ATOM 1542 C CA . TRP A 1 200 ? 52.462 16.687 11.329 1.00 12.04 196 TRP A CA 1
ATOM 1543 C C . TRP A 1 200 ? 51.217 17.534 11.476 1.00 11.34 196 TRP A C 1
ATOM 1544 O O . TRP A 1 200 ? 50.230 17.304 10.775 1.00 14.17 196 TRP A O 1
ATOM 1555 N N . ASN A 1 201 ? 51.254 18.510 12.373 1.00 11.63 197 ASN A N 1
ATOM 1556 C CA . ASN A 1 201 ? 50.231 19.529 12.489 1.00 12.18 197 ASN A CA 1
ATOM 1557 C C . ASN A 1 201 ? 50.706 20.839 11.868 1.00 11.60 197 ASN A C 1
ATOM 1558 O O . ASN A 1 201 ? 51.909 21.044 11.642 1.00 11.70 197 ASN A O 1
ATOM 1563 N N . LEU A 1 202 ? 49.758 21.745 11.628 1.00 11.06 198 LEU A N 1
ATOM 1564 C CA . LEU A 1 202 ? 50.057 23.028 11.009 1.00 11.75 198 LEU A CA 1
ATOM 1565 C C . LEU A 1 202 ? 51.158 23.761 11.783 1.00 10.84 198 LEU A C 1
ATOM 1566 O O . LEU A 1 202 ? 52.074 24.309 11.178 1.00 11.59 198 LEU A O 1
ATOM 1571 N N . ALA A 1 203 ? 51.097 23.786 13.122 1.00 11.05 199 ALA A N 1
ATOM 1572 C CA . ALA A 1 203 ? 52.103 24.500 13.877 1.00 12.27 199 ALA A CA 1
ATOM 1573 C C . ALA A 1 203 ? 53.494 23.909 13.673 1.00 11.14 199 ALA A C 1
ATOM 1574 O O . ALA A 1 203 ? 54.503 24.638 13.710 1.00 11.77 199 ALA A O 1
ATOM 1576 N N . ASN A 1 204 ? 53.568 22.589 13.534 1.00 10.97 200 ASN A N 1
ATOM 1577 C CA . ASN A 1 204 ? 54.858 21.955 13.286 1.00 10.64 200 ASN A CA 1
ATOM 1578 C C . ASN A 1 204 ? 55.446 22.369 11.930 1.00 10.95 200 ASN A C 1
ATOM 1579 O O . ASN A 1 204 ? 56.651 22.594 11.815 1.00 10.86 200 ASN A O 1
ATOM 1584 N N . ILE A 1 205 ? 54.584 22.403 10.914 1.00 10.87 201 ILE A N 1
ATOM 1585 C CA . ILE A 1 205 ? 54.984 22.828 9.581 1.00 11.05 201 ILE A CA 1
ATOM 1586 C C . ILE A 1 205 ? 55.598 24.249 9.657 1.00 10.93 201 ILE A C 1
ATOM 1587 O O . ILE A 1 205 ? 56.689 24.477 9.146 1.00 10.93 201 ILE A O 1
ATOM 1592 N N . TRP A 1 206 ? 54.892 25.200 10.286 1.00 10.74 202 TRP A N 1
ATOM 1593 C CA . TRP A 1 206 ? 55.434 26.569 10.339 1.00 10.96 202 TRP A CA 1
ATOM 1594 C C . TRP A 1 206 ? 56.747 26.618 11.126 1.00 11.13 202 TRP A C 1
ATOM 1595 O O . TRP A 1 206 ? 57.691 27.274 10.703 1.00 11.36 202 TRP A O 1
ATOM 1606 N N . SER A 1 207 ? 56.811 25.918 12.259 1.00 10.94 203 SER A N 1
ATOM 1607 C CA . SER A 1 207 ? 58.005 25.988 13.098 1.00 10.55 203 SER A CA 1
ATOM 1608 C C . SER A 1 207 ? 59.241 25.531 12.314 1.00 11.25 203 SER A C 1
ATOM 1609 O O . SER A 1 207 ? 60.267 26.224 12.291 1.00 11.92 203 SER A O 1
ATOM 1612 N N . PHE A 1 208 ? 59.147 24.378 11.679 1.00 10.53 204 PHE A N 1
ATOM 1613 C CA . PHE A 1 208 ? 60.273 23.830 10.974 1.00 11.53 204 PHE A CA 1
ATOM 1614 C C . PHE A 1 208 ? 60.614 24.688 9.747 1.00 11.03 204 PHE A C 1
ATOM 1615 O O . PHE A 1 208 ? 61.788 24.976 9.478 1.00 11.78 204 PHE A O 1
ATOM 1623 N N . LEU A 1 209 ? 59.608 25.073 8.984 1.00 11.04 205 LEU A N 1
ATOM 1624 C CA . LEU A 1 209 ? 59.880 25.845 7.791 1.00 12.05 205 LEU A CA 1
ATOM 1625 C C . LEU A 1 209 ? 60.525 27.187 8.107 1.00 11.27 205 LEU A C 1
ATOM 1626 O O . LEU A 1 209 ? 61.447 27.595 7.414 1.00 12.82 205 LEU A O 1
ATOM 1631 N N . LEU A 1 210 ? 60.035 27.859 9.132 1.00 11.35 206 LEU A N 1
ATOM 1632 C CA . LEU A 1 210 ? 60.616 29.140 9.507 1.00 12.25 206 LEU A CA 1
ATOM 1633 C C . LEU A 1 210 ? 62.044 28.972 10.006 1.00 12.60 206 LEU A C 1
ATOM 1634 O O . LEU A 1 210 ? 62.936 29.763 9.632 1.00 13.21 206 LEU A O 1
ATOM 1639 N N . TYR A 1 211 ? 62.285 27.964 10.838 1.00 11.67 207 TYR A N 1
ATOM 1640 C CA . TYR A 1 211 ? 63.628 27.743 11.324 1.00 11.52 207 TYR A CA 1
ATOM 1641 C C . TYR A 1 211 ? 64.597 27.445 10.178 1.00 12.00 207 TYR A C 1
ATOM 1642 O O . TYR A 1 211 ? 65.771 27.815 10.225 1.00 12.68 207 TYR A O 1
ATOM 1651 N N . SER A 1 212 ? 64.108 26.742 9.159 1.00 11.48 208 SER A N 1
ATOM 1652 C CA . SER A 1 212 ? 65.007 26.270 8.104 1.00 12.31 208 SER A CA 1
ATOM 1653 C C . SER A 1 212 ? 65.707 27.416 7.380 1.00 11.60 208 SER A C 1
ATOM 1654 O O . SER A 1 212 ? 66.778 27.195 6.843 1.00 13.24 208 SER A O 1
ATOM 1657 N N . ASN A 1 213 ? 65.081 28.589 7.326 1.00 12.42 209 ASN A N 1
ATOM 1658 C CA . ASN A 1 213 ? 65.609 29.727 6.578 1.00 13.47 209 ASN A CA 1
ATOM 1659 C C . ASN A 1 213 ? 65.753 29.426 5.093 1.00 13.05 209 ASN A C 1
ATOM 1660 O O . ASN A 1 213 ? 66.517 30.085 4.414 1.00 15.39 209 ASN A O 1
ATOM 1665 N N . GLU A 1 214 ? 64.987 28.458 4.599 1.00 13.08 210 GLU A N 1
ATOM 1666 C CA . GLU A 1 214 ? 64.898 28.220 3.151 1.00 13.99 210 GLU A CA 1
ATOM 1667 C C . GLU A 1 214 ? 63.868 29.187 2.576 1.00 14.58 210 GLU A C 1
ATOM 1668 O O . GLU A 1 214 ? 62.891 29.547 3.239 1.00 16.34 210 GLU A O 1
ATOM 1674 N N . PRO A 1 215 ? 64.037 29.578 1.305 1.00 1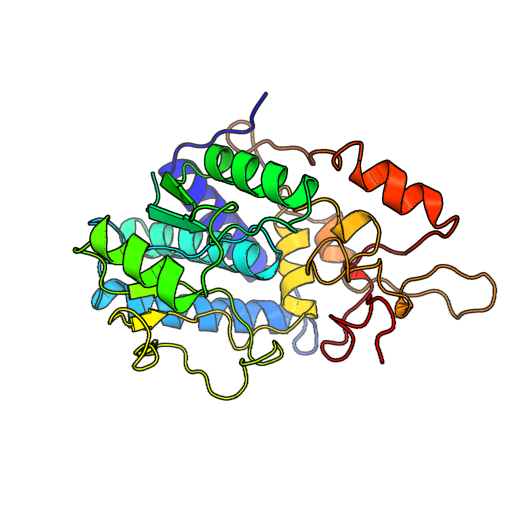4.89 211 PRO A N 1
ATOM 1675 C CA . PRO A 1 215 ? 62.985 30.367 0.639 1.00 15.78 211 PRO A CA 1
ATOM 1676 C C . PRO A 1 215 ? 61.706 29.554 0.641 1.00 14.15 211 PRO A C 1
ATOM 1677 O O . PRO A 1 215 ? 61.738 28.361 0.346 1.00 15.06 211 PRO A O 1
ATOM 1681 N N . ILE A 1 216 ? 60.585 30.197 0.887 1.00 14.11 212 ILE A N 1
ATOM 1682 C CA . ILE A 1 216 ? 59.290 29.530 0.816 1.00 13.40 212 ILE A CA 1
ATOM 1683 C C . ILE A 1 216 ? 58.404 30.282 -0.162 1.00 12.48 212 ILE A C 1
ATOM 1684 O O . ILE A 1 216 ? 58.747 31.390 -0.599 1.00 14.74 212 ILE A O 1
ATOM 1689 N N . CYS A 1 217 ? 57.256 29.692 -0.524 1.00 11.94 213 CYS A N 1
ATOM 1690 C CA . CYS A 1 217 ? 56.342 30.423 -1.398 1.00 11.93 213 CYS A CA 1
ATOM 1691 C C . CYS A 1 217 ? 55.874 31.698 -0.721 1.00 10.68 213 CYS A C 1
ATOM 1692 O O . CYS A 1 217 ? 55.249 31.634 0.352 1.00 11.92 213 CYS A O 1
ATOM 1695 N N . GLU A 1 218 ? 56.155 32.864 -1.309 1.00 10.75 214 GLU A N 1
ATOM 1696 C CA A GLU A 1 218 ? 55.965 34.086 -0.558 0.50 11.31 214 GLU A CA 1
ATOM 1697 C CA B GLU A 1 218 ? 55.981 34.130 -0.637 0.50 11.81 214 GLU A CA 1
ATOM 1698 C C . GLU A 1 218 ? 54.511 34.513 -0.437 1.00 10.68 214 GLU A C 1
ATOM 1699 O O . GLU A 1 218 ? 54.198 35.449 0.295 1.00 11.44 214 GLU A O 1
ATOM 1710 N N . LEU A 1 219 ? 53.576 33.787 -1.068 1.00 10.65 215 LEU A N 1
ATOM 1711 C CA . LEU A 1 219 ? 52.164 34.032 -0.763 1.00 11.25 215 LEU A CA 1
ATOM 1712 C C . LEU A 1 219 ? 51.842 33.907 0.733 1.00 10.10 215 LEU A C 1
ATOM 1713 O O . LEU A 1 219 ? 50.983 34.624 1.236 1.00 10.33 215 LEU A O 1
ATOM 1718 N N . TYR A 1 220 ? 52.495 32.980 1.444 1.00 10.22 216 TYR A N 1
ATOM 1719 C CA . TYR A 1 220 ? 52.188 32.833 2.878 1.00 10.43 216 TYR A CA 1
ATOM 1720 C C . TYR A 1 220 ? 52.463 34.117 3.630 1.00 10.60 216 TYR A C 1
ATOM 1721 O O . TYR A 1 220 ? 51.741 34.459 4.581 1.00 10.81 216 TYR A O 1
ATOM 1730 N N . ARG A 1 221 ? 53.480 34.878 3.213 1.00 10.80 217 ARG A N 1
ATOM 1731 C CA . ARG A 1 221 ? 53.819 36.144 3.852 1.00 11.10 217 ARG A CA 1
ATOM 1732 C C . ARG A 1 221 ? 52.658 37.142 3.817 1.00 10.56 217 ARG A C 1
ATOM 1733 O O . ARG A 1 221 ? 52.606 38.034 4.645 1.00 11.50 217 ARG A O 1
ATOM 1741 N N . TYR A 1 222 ? 51.808 37.027 2.805 1.00 10.67 218 TYR A N 1
ATOM 1742 C CA . TYR A 1 222 ? 50.720 37.963 2.583 1.00 11.45 218 TYR A CA 1
ATOM 1743 C C . TYR A 1 222 ? 49.402 37.523 3.208 1.00 11.56 218 TYR A C 1
ATOM 1744 O O . TYR A 1 222 ? 48.374 38.176 3.015 1.00 13.84 218 TYR A O 1
ATOM 1753 N N . GLY A 1 223 ? 49.416 36.441 3.999 1.00 11.38 219 GLY A N 1
ATOM 1754 C CA . GLY A 1 223 ? 48.211 36.059 4.765 1.00 11.75 219 GLY A CA 1
ATOM 1755 C C . GLY A 1 223 ? 47.530 34.807 4.267 1.00 10.48 219 GLY A C 1
ATOM 1756 O O . GLY A 1 223 ? 46.537 34.379 4.862 1.00 11.44 219 GLY A O 1
ATOM 1757 N N . PHE A 1 224 ? 48.028 34.199 3.189 1.00 10.61 220 PHE A N 1
ATOM 1758 C CA . PHE A 1 224 ? 47.489 32.912 2.769 1.00 10.73 220 PHE A CA 1
ATOM 1759 C C . PHE A 1 224 ? 47.958 31.841 3.733 1.00 10.90 220 PHE A C 1
ATOM 1760 O O . PHE A 1 224 ? 49.125 31.838 4.167 1.00 11.14 220 PHE A O 1
ATOM 1768 N N . THR A 1 225 ? 47.056 30.898 4.045 1.00 10.93 221 THR A N 1
ATOM 1769 C CA . THR A 1 225 ? 47.421 29.728 4.824 1.00 11.18 221 THR A CA 1
ATOM 1770 C C . THR A 1 225 ? 47.288 28.435 4.058 1.00 11.25 221 THR A C 1
ATOM 1771 O O . THR A 1 225 ? 47.786 27.408 4.501 1.00 13.37 221 THR A O 1
ATOM 1775 N N . SER A 1 226 ? 46.608 28.473 2.924 1.00 12.44 222 SER A N 1
ATOM 1776 C CA . SER A 1 226 ? 46.452 27.293 2.095 1.00 13.73 222 SER A CA 1
ATOM 1777 C C A SER A 1 226 ? 46.251 27.692 0.671 0.60 14.71 222 SER A C 1
ATOM 1778 C C B SER A 1 226 ? 46.496 27.900 0.685 0.40 14.85 222 SER A C 1
ATOM 1779 O O A SER A 1 226 ? 45.267 28.413 0.380 0.60 14.24 222 SER A O 1
ATOM 1780 O O B SER A 1 226 ? 46.112 29.059 0.440 0.40 15.96 222 SER A O 1
ATOM 1783 N N . LEU A 1 227 ? 47.132 27.193 -0.208 1.00 14.12 223 LEU A N 1
ATOM 1784 C CA . LEU A 1 227 ? 47.188 27.650 -1.586 1.00 15.18 223 LEU A CA 1
ATOM 1785 C C . LEU A 1 227 ? 46.322 26.716 -2.418 1.00 15.68 223 LEU A C 1
ATOM 1786 O O . LEU A 1 227 ? 46.745 25.675 -2.882 1.00 19.39 223 LEU A O 1
ATOM 1791 N N . GLY A 1 228 ? 45.049 27.042 -2.528 1.00 14.91 224 GLY A N 1
ATOM 1792 C CA . GLY A 1 228 ? 44.180 26.355 -3.440 1.00 14.83 224 GLY A CA 1
ATOM 1793 C C . GLY A 1 228 ? 44.305 27.078 -4.781 1.00 14.90 224 GLY A C 1
ATOM 1794 O O . GLY A 1 228 ? 45.326 27.710 -5.094 1.00 16.15 224 GLY A O 1
ATOM 1795 N N . ASN A 1 229 ? 43.237 27.107 -5.522 1.00 14.80 225 ASN A N 1
ATOM 1796 C CA . ASN A 1 229 ? 43.299 27.689 -6.839 1.00 13.76 225 ASN A CA 1
ATOM 1797 C C . ASN A 1 229 ? 43.056 29.207 -6.809 1.00 12.09 225 ASN A C 1
ATOM 1798 O O . ASN A 1 229 ? 42.608 29.785 -5.798 1.00 12.65 225 ASN A O 1
ATOM 1803 N N . VAL A 1 230 ? 43.353 29.859 -7.935 1.00 12.72 226 VAL A N 1
ATOM 1804 C CA . VAL A 1 230 ? 43.278 31.329 -7.967 1.00 14.69 226 VAL A CA 1
ATOM 1805 C C . VAL A 1 230 ? 41.882 31.855 -7.841 1.00 14.12 226 VAL A C 1
ATOM 1806 O O . VAL A 1 230 ? 41.698 32.998 -7.375 1.00 16.66 226 VAL A O 1
ATOM 1810 N N . GLU A 1 231 ? 40.891 31.078 -8.279 1.00 13.47 227 GLU A N 1
ATOM 1811 C CA . GLU A 1 231 ? 39.520 31.555 -8.273 1.00 15.60 227 GLU A CA 1
ATOM 1812 C C . GLU A 1 231 ? 38.892 31.490 -6.888 1.00 15.47 227 GLU A C 1
ATOM 1813 O O . GLU A 1 231 ? 38.014 32.291 -6.596 1.00 19.99 227 GLU A O 1
ATOM 1819 N N . GLU A 1 232 ? 39.317 30.551 -6.042 1.00 12.61 228 GLU A N 1
ATOM 1820 C CA . GLU A 1 232 ? 38.652 30.310 -4.742 1.00 13.04 228 GLU A CA 1
ATOM 1821 C C . GLU A 1 232 ? 39.454 30.877 -3.570 1.00 12.24 228 GLU A C 1
ATOM 1822 O O . GLU A 1 232 ? 38.874 31.110 -2.518 1.00 13.88 228 GLU A O 1
ATOM 1832 N N . THR A 1 233 ? 40.761 31.004 -3.711 1.00 11.70 229 THR A N 1
ATOM 1833 C CA . THR A 1 233 ? 41.606 31.208 -2.522 1.00 11.82 229 THR A CA 1
ATOM 1834 C C . THR A 1 233 ? 41.792 32.658 -2.193 1.00 11.50 229 THR A C 1
ATOM 1835 O O . THR A 1 233 ? 42.130 33.464 -3.042 1.00 13.43 229 THR A O 1
ATOM 1839 N N . LEU A 1 234 ? 41.624 32.993 -0.926 1.00 12.24 230 LEU A N 1
ATOM 1840 C CA . LEU A 1 234 ? 41.835 34.349 -0.415 1.00 11.85 230 LEU A CA 1
ATOM 1841 C C . LEU A 1 234 ? 42.802 34.257 0.773 1.00 11.81 230 LEU A C 1
ATOM 1842 O O . LEU A 1 234 ? 42.929 33.205 1.408 1.00 11.07 230 LEU A O 1
ATOM 1847 N N . PRO A 1 235 ? 43.421 35.377 1.159 1.00 11.27 231 PRO A N 1
ATOM 1848 C CA . PRO A 1 235 ? 44.125 35.399 2.441 1.00 11.99 231 PRO A CA 1
ATOM 1849 C C . PRO A 1 235 ? 43.138 35.029 3.552 1.00 11.62 231 PRO A C 1
ATOM 1850 O O . PRO A 1 235 ? 41.941 35.248 3.446 1.00 12.62 231 PRO A O 1
ATOM 1854 N N . ASN A 1 236 ? 43.644 34.428 4.626 1.00 11.33 232 ASN A N 1
ATOM 1855 C CA . ASN A 1 236 ? 42.759 33.856 5.612 1.00 11.52 232 ASN A CA 1
ATOM 1856 C C . ASN A 1 236 ? 42.069 34.944 6.426 1.00 11.44 232 ASN A C 1
ATOM 1857 O O . ASN A 1 236 ? 42.739 35.769 7.023 1.00 11.82 232 ASN A O 1
ATOM 1862 N N . PRO A 1 237 ? 40.718 34.930 6.498 1.00 11.89 233 PRO A N 1
ATOM 1863 C CA . PRO A 1 237 ? 40.039 36.044 7.182 1.00 13.26 233 PRO A CA 1
ATOM 1864 C C . PRO A 1 237 ? 40.330 36.063 8.662 1.00 12.54 233 PRO A C 1
ATOM 1865 O O . PRO A 1 237 ? 40.228 37.120 9.292 1.00 13.00 233 PRO A O 1
ATOM 1869 N N . HIS A 1 238 ? 40.731 34.932 9.250 1.00 12.24 234 HIS A N 1
ATOM 1870 C CA . HIS A 1 238 ? 41.135 34.906 10.669 1.00 13.07 234 HIS A CA 1
ATOM 1871 C C . HIS A 1 238 ? 42.432 35.664 10.912 1.00 12.83 234 HIS A C 1
ATOM 1872 O O . HIS A 1 238 ? 42.757 35.942 12.070 1.00 14.63 234 HIS A O 1
ATOM 1879 N N . LEU A 1 239 ? 43.170 35.981 9.842 1.00 12.34 235 LEU A N 1
ATOM 1880 C CA . LEU A 1 239 ? 44.416 36.744 9.916 1.00 12.08 235 LEU A CA 1
ATOM 1881 C C . LEU A 1 239 ? 44.269 38.193 9.508 1.00 11.99 235 LEU A C 1
ATOM 1882 O O . LEU A 1 239 ? 45.264 38.914 9.438 1.00 12.40 235 LEU A O 1
ATOM 1887 N N . ARG A 1 240 ? 43.031 38.652 9.260 1.00 12.57 236 ARG A N 1
ATOM 1888 C CA . ARG A 1 240 ? 42.873 40.028 8.845 1.00 13.67 236 ARG A CA 1
ATOM 1889 C C . ARG A 1 240 ? 43.179 40.956 9.991 1.00 14.27 236 ARG A C 1
ATOM 1890 O O . ARG A 1 240 ? 42.706 40.742 11.115 1.00 16.21 236 ARG A O 1
ATOM 1898 N N . LYS A 1 241 ? 43.936 42.008 9.726 1.00 13.87 237 LYS A N 1
ATOM 1899 C CA . LYS A 1 241 ? 44.239 42.997 10.748 1.00 16.80 237 LYS A CA 1
ATOM 1900 C C . LYS A 1 241 ? 43.075 43.909 10.901 1.00 18.13 237 LYS A C 1
ATOM 1901 O O . LYS A 1 241 ? 42.520 44.433 9.957 1.00 19.53 237 LYS A O 1
ATOM 1907 N N . ASP A 1 242 ? 42.771 44.190 12.163 1.00 20.76 238 ASP A N 1
ATOM 1908 C CA . ASP A 1 242 ? 41.625 45.028 12.508 1.0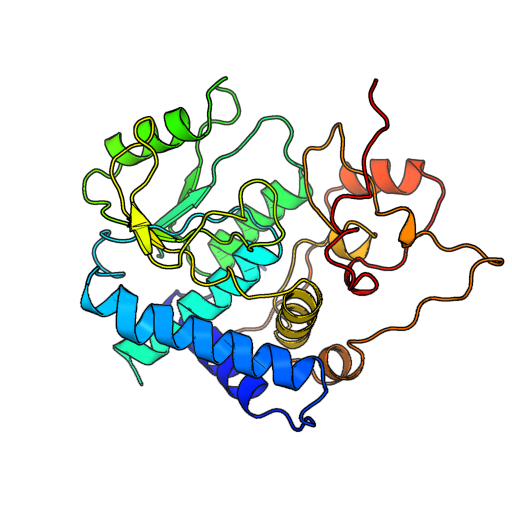0 27.12 238 ASP A CA 1
ATOM 1909 C C . ASP A 1 242 ? 41.875 45.610 13.903 1.00 31.03 238 ASP A C 1
ATOM 1910 O O . ASP A 1 242 ? 42.127 44.870 14.832 1.00 29.29 238 ASP A O 1
ATOM 1915 N N . LYS A 1 243 ? 41.788 46.932 14.023 1.00 36.40 239 LYS A N 1
ATOM 1916 C CA . LYS A 1 243 ? 42.016 47.624 15.306 1.00 41.70 239 LYS A CA 1
ATOM 1917 C C . LYS A 1 243 ? 41.219 47.051 16.487 1.00 43.37 239 LYS A C 1
ATOM 1918 O O . LYS A 1 243 ? 41.689 47.093 17.632 1.00 45.05 239 LYS A O 1
ATOM 1924 N N . ASN A 1 244 ? 40.031 46.511 16.201 1.00 41.75 240 ASN A N 1
ATOM 1925 C CA . ASN A 1 244 ? 39.077 46.073 17.234 1.00 42.54 240 ASN A CA 1
ATOM 1926 C C . ASN A 1 244 ? 38.964 44.547 17.403 1.00 41.67 240 ASN A C 1
ATOM 1927 O O . ASN A 1 244 ? 38.033 44.033 18.054 1.00 43.42 240 ASN A O 1
ATOM 1932 N N . SER A 1 245 ? 39.910 43.830 16.799 1.00 38.18 241 SER A N 1
ATOM 1933 C CA . SER A 1 245 ? 40.159 42.435 17.121 1.00 37.45 241 SER A CA 1
ATOM 1934 C C . SER A 1 245 ? 41.279 42.391 18.164 1.00 33.58 241 SER A C 1
ATOM 1935 O O . SER A 1 245 ? 42.069 43.325 18.273 1.00 37.84 241 SER A O 1
ATOM 1938 N N . THR A 1 246 ? 41.337 41.315 18.930 1.00 33.71 242 THR A N 1
ATOM 1939 C CA . THR A 1 246 ? 42.505 41.075 19.788 1.00 31.40 242 THR A CA 1
ATOM 1940 C C . THR A 1 246 ? 43.703 40.796 18.845 1.00 29.38 242 THR A C 1
ATOM 1941 O O . THR A 1 246 ? 43.610 39.923 17.966 1.00 26.57 242 THR A O 1
ATOM 1945 N N . PRO A 1 247 ? 44.808 41.550 18.998 1.00 28.72 243 PRO A N 1
ATOM 1946 C CA . PRO A 1 247 ? 46.002 41.273 18.180 1.00 27.17 243 PRO A CA 1
ATOM 1947 C C . PRO A 1 247 ? 46.439 39.821 18.317 1.00 24.14 243 PRO A C 1
ATOM 1948 O O . PRO A 1 247 ? 46.286 39.201 19.385 1.00 23.94 243 PRO A O 1
ATOM 1952 N N . LEU A 1 248 ? 46.921 39.250 17.215 1.00 19.73 244 LEU A N 1
ATOM 1953 C CA . LEU A 1 248 ? 47.359 37.871 17.258 1.00 18.49 244 LEU A CA 1
ATOM 1954 C C . LEU A 1 248 ? 48.785 37.837 17.759 1.00 17.73 244 LEU A C 1
ATOM 1955 O O . LEU A 1 248 ? 49.590 38.755 17.495 1.00 21.94 244 LEU A O 1
ATOM 1960 N N . LYS A 1 249 ? 49.097 36.744 18.441 1.00 18.94 245 LYS A N 1
ATOM 1961 C CA A LYS A 1 249 ? 50.432 36.565 18.971 0.50 18.98 245 LYS A CA 1
ATOM 1962 C CA B LYS A 1 249 ? 50.405 36.520 19.022 0.50 19.61 245 LYS A CA 1
ATOM 1963 C C . LYS A 1 249 ? 51.179 35.544 18.141 1.00 17.88 245 LYS A C 1
ATOM 1964 O O . LYS A 1 249 ? 50.595 34.636 17.541 1.00 19.98 245 LYS A O 1
ATOM 1975 N N . LEU A 1 250 ? 52.466 35.708 18.086 1.00 15.54 246 LEU A N 1
ATOM 1976 C CA . LEU A 1 250 ? 53.318 34.875 17.262 1.00 15.37 246 LEU A CA 1
ATOM 1977 C C . LEU A 1 250 ? 53.872 33.727 18.087 1.00 14.06 246 LEU A C 1
ATOM 1978 O O . LEU A 1 250 ? 54.506 33.953 19.116 1.00 15.75 246 LEU A O 1
ATOM 1983 N N . ASN A 1 251 ? 53.681 32.494 17.615 1.00 13.26 247 ASN A N 1
ATOM 1984 C CA . ASN A 1 251 ? 54.200 31.303 18.275 1.00 12.45 247 ASN A CA 1
ATOM 1985 C C . ASN A 1 251 ? 55.604 30.901 17.854 1.00 13.23 247 ASN A C 1
ATOM 1986 O O . ASN A 1 251 ? 56.164 29.970 18.446 1.00 14.77 247 ASN A O 1
ATOM 1991 N N . PHE A 1 252 ? 56.191 31.592 16.861 1.00 12.47 248 PHE A N 1
ATOM 1992 C CA . PHE A 1 252 ? 57.424 31.148 16.235 1.00 12.66 248 PHE A CA 1
ATOM 1993 C C . PHE A 1 252 ? 58.525 32.189 16.320 1.00 12.78 248 PHE A C 1
ATOM 1994 O O . PHE A 1 252 ? 59.426 32.219 15.485 1.00 13.38 248 PHE A O 1
ATOM 2002 N N . GLU A 1 253 ? 58.478 33.014 17.355 1.00 14.19 249 GLU A N 1
ATOM 2003 C CA . GLU A 1 253 ? 59.488 34.038 17.520 1.00 15.99 249 GLU A CA 1
ATOM 2004 C C . GLU A 1 253 ? 60.897 33.476 17.609 1.00 14.62 249 GLU A C 1
ATOM 2005 O O . GLU A 1 253 ? 61.823 33.993 16.965 1.00 15.69 249 GLU A O 1
ATOM 2015 N N . TRP A 1 254 ? 61.079 32.418 18.393 1.00 14.23 250 TRP A N 1
ATOM 2016 C CA . TRP A 1 254 ? 62.427 31.881 18.570 1.00 15.34 250 TRP A CA 1
ATOM 2017 C C . TRP A 1 254 ? 62.973 31.361 17.255 1.00 13.95 250 TRP A C 1
ATOM 2018 O O . TRP A 1 254 ? 64.118 31.626 16.893 1.00 14.87 250 TRP A O 1
ATOM 2029 N N . GLU A 1 255 ? 62.149 30.598 16.538 1.00 13.02 251 GLU A N 1
ATOM 2030 C CA . GLU A 1 255 ? 62.571 29.995 15.287 1.00 12.82 251 GLU A CA 1
ATOM 2031 C C . GLU A 1 255 ? 62.979 31.054 14.293 1.00 13.00 251 GLU A C 1
ATOM 2032 O O . GLU A 1 255 ? 63.970 30.860 13.570 1.00 14.46 251 GLU A O 1
ATOM 2038 N N . ILE A 1 256 ? 62.207 32.132 14.202 1.00 13.66 252 ILE A N 1
ATOM 2039 C CA . ILE A 1 256 ? 62.506 33.190 13.227 1.00 14.13 252 ILE A CA 1
ATOM 2040 C C . ILE A 1 256 ? 63.781 33.928 13.649 1.00 15.20 252 ILE A C 1
ATOM 2041 O O . ILE A 1 256 ? 64.661 34.173 12.813 1.00 16.53 252 ILE A O 1
ATOM 2046 N N . GLU A 1 257 ? 63.902 34.262 14.938 1.00 15.31 253 GLU A N 1
ATOM 2047 C CA . GLU A 1 257 ? 65.049 35.043 15.419 1.00 15.95 253 GLU A CA 1
ATOM 2048 C C . GLU A 1 257 ? 66.338 34.234 15.430 1.00 16.76 253 GLU A C 1
ATOM 2049 O O . GLU A 1 257 ? 67.431 34.816 15.460 1.00 20.21 253 GLU A O 1
ATOM 2055 N N . ASN A 1 258 ? 66.246 32.917 15.478 1.00 15.57 254 ASN A N 1
ATOM 2056 C CA . ASN A 1 258 ? 67.405 32.034 15.598 1.00 16.64 254 ASN A CA 1
ATOM 2057 C C . ASN A 1 258 ? 67.471 31.039 14.458 1.00 16.13 254 ASN A C 1
ATOM 2058 O O . ASN A 1 258 ? 68.015 29.928 14.581 1.00 17.52 254 ASN A O 1
ATOM 2063 N N . ARG A 1 259 ? 66.903 31.433 13.324 1.00 15.24 255 ARG A N 1
ATOM 2064 C CA . ARG A 1 259 ? 66.819 30.526 12.178 1.00 16.02 255 ARG A CA 1
ATOM 2065 C C . ARG A 1 259 ? 68.200 30.087 11.669 1.00 15.21 255 ARG A C 1
ATOM 2066 O O . ARG A 1 259 ? 69.229 30.744 11.936 1.00 17.04 255 ARG A O 1
ATOM 2074 N N . TYR A 1 260 ? 68.228 28.968 10.971 1.00 14.59 256 TYR A N 1
ATOM 2075 C CA . TYR A 1 260 ? 69.448 28.325 10.564 1.00 15.12 256 TYR A CA 1
ATOM 2076 C C . TYR A 1 260 ? 70.293 29.277 9.700 1.00 16.56 256 TYR A C 1
ATOM 2077 O O . TYR A 1 260 ? 69.834 29.892 8.749 1.00 18.61 256 TYR A O 1
ATOM 2086 N N . LYS A 1 261 ? 71.549 29.401 10.074 1.00 17.36 257 LYS A N 1
ATOM 2087 C CA . LYS A 1 261 ? 72.482 30.234 9.317 1.00 20.13 257 LYS A CA 1
ATOM 2088 C C . LYS A 1 261 ? 73.166 29.478 8.192 1.00 19.89 257 LYS A C 1
ATOM 2089 O O . LYS A 1 261 ? 73.830 28.478 8.410 1.00 23.29 257 LYS A O 1
ATOM 2095 N N . HIS A 1 262 ? 73.024 30.026 7.003 1.00 21.94 258 HIS A N 1
ATOM 2096 C CA . HIS A 1 262 ? 73.643 29.460 5.809 1.00 25.15 258 HIS A CA 1
ATOM 2097 C C . HIS A 1 262 ? 75.074 29.938 5.648 1.00 27.50 258 HIS A C 1
ATOM 2098 O O . HIS A 1 262 ? 75.571 30.789 6.393 1.00 26.66 258 HIS A O 1
ATOM 2105 N N . ASN A 1 263 ? 75.711 29.413 4.624 1.00 28.50 259 ASN A N 1
ATOM 2106 C CA . ASN A 1 263 ? 77.085 29.753 4.331 1.00 27.97 259 ASN A CA 1
ATOM 2107 C C . ASN A 1 263 ? 77.155 30.151 2.860 1.00 30.74 259 ASN A C 1
ATOM 2108 O O . ASN A 1 263 ? 76.121 30.386 2.212 1.00 30.34 259 ASN A O 1
ATOM 2113 N N . GLU A 1 264 ? 78.366 30.211 2.306 1.00 31.31 260 GLU A N 1
ATOM 2114 C CA . GLU A 1 264 ? 78.550 30.681 0.937 1.00 28.12 260 GLU A CA 1
ATOM 2115 C C . GLU A 1 264 ? 77.873 29.784 -0.103 1.00 29.74 260 GLU A C 1
ATOM 2116 O O . GLU A 1 264 ? 77.342 30.258 -1.107 1.00 34.71 260 GLU A O 1
ATOM 2122 N N . VAL A 1 265 ? 77.911 28.485 0.155 1.00 27.63 261 VAL A N 1
ATOM 2123 C CA . VAL A 1 265 ? 77.320 27.481 -0.719 1.00 26.26 261 VAL A CA 1
ATOM 2124 C C . VAL A 1 265 ? 75.781 27.496 -0.672 1.00 24.73 261 VAL A C 1
ATOM 2125 O O . VAL A 1 265 ? 75.119 27.344 -1.704 1.00 24.05 261 VAL A O 1
ATOM 2129 N N . THR A 1 266 ? 75.227 27.670 0.527 1.00 20.54 262 THR A N 1
ATOM 2130 C CA . THR A 1 266 ? 73.764 27.539 0.744 1.00 21.56 262 THR A CA 1
ATOM 2131 C C . THR A 1 266 ? 72.988 28.867 0.744 1.00 23.25 262 THR A C 1
ATOM 2132 O O . THR A 1 266 ? 71.744 28.860 0.898 1.00 21.88 262 THR A O 1
ATOM 2136 N N . LYS A 1 267 ? 73.682 30.009 0.566 1.00 23.66 263 LYS A N 1
ATOM 2137 C CA . LYS A 1 267 ? 73.062 31.331 0.643 1.00 27.62 263 LYS A CA 1
ATOM 2138 C C . LYS A 1 267 ? 71.820 31.432 -0.279 1.00 27.32 263 LYS A C 1
ATOM 2139 O O . LYS A 1 267 ? 71.845 30.942 -1.422 1.00 25.90 263 LYS A O 1
ATOM 2145 N N . ALA A 1 268 ? 70.738 32.017 0.244 1.00 22.97 264 ALA A N 1
ATOM 2146 C CA . ALA A 1 268 ? 69.501 32.217 -0.482 1.00 23.60 264 ALA A CA 1
ATOM 2147 C C . ALA A 1 268 ? 68.768 33.438 0.044 1.00 24.35 264 ALA A C 1
ATOM 2148 O O . ALA A 1 268 ? 69.167 34.037 1.063 1.00 26.00 264 ALA A O 1
ATOM 2150 N N . GLU A 1 269 ? 67.635 33.731 -0.601 1.00 19.56 265 GLU A N 1
ATOM 2151 C CA . GLU A 1 269 ? 66.839 34.961 -0.439 1.00 22.75 265 GLU A CA 1
ATOM 2152 C C . GLU A 1 269 ? 65.393 34.628 -0.776 1.00 18.33 265 GLU A C 1
ATOM 2153 O O . GLU A 1 269 ? 65.150 33.836 -1.699 1.00 18.55 265 GLU A O 1
ATOM 2159 N N . PRO A 1 270 ? 64.423 35.284 -0.116 1.00 17.01 266 PRO A N 1
ATOM 2160 C CA . PRO A 1 270 ? 63.043 35.156 -0.592 1.00 15.99 266 PRO A CA 1
ATOM 2161 C C . PRO A 1 270 ? 62.885 35.738 -1.988 1.00 15.58 266 PRO A C 1
ATOM 2162 O O . PRO A 1 270 ? 63.569 36.709 -2.371 1.00 18.53 266 PRO A O 1
ATOM 2166 N N . ILE A 1 271 ? 61.937 35.179 -2.714 1.00 14.95 267 ILE A N 1
ATOM 2167 C CA . ILE A 1 271 ? 61.626 35.704 -4.054 1.00 14.20 267 ILE A CA 1
ATOM 2168 C C . ILE A 1 271 ? 60.258 36.390 -3.958 1.00 12.67 267 ILE A C 1
ATOM 2169 O O . ILE A 1 271 ? 59.289 35.786 -3.500 1.00 13.60 267 ILE A O 1
ATOM 2175 N N . PRO A 1 272 ? 60.156 37.642 -4.406 1.00 12.87 268 PRO A N 1
ATOM 2176 C CA . PRO A 1 272 ? 58.874 38.331 -4.299 1.00 12.66 268 PRO A CA 1
ATOM 2177 C C . PRO A 1 272 ? 57.765 37.653 -5.072 1.00 12.39 268 PRO A C 1
ATOM 2178 O O . PRO A 1 272 ? 58.004 36.973 -6.076 1.00 13.15 268 PRO A O 1
ATOM 2182 N N . ILE A 1 273 ? 56.546 37.876 -4.613 1.00 11.86 269 ILE A N 1
ATOM 2183 C CA . ILE A 1 273 ? 55.384 37.320 -5.303 1.00 12.06 269 ILE A CA 1
ATOM 2184 C C . ILE A 1 273 ? 55.291 37.882 -6.740 1.00 11.49 269 ILE A C 1
ATOM 2185 O O . ILE A 1 273 ? 55.791 38.954 -7.053 1.00 12.25 269 ILE A O 1
ATOM 2190 N N . ALA A 1 274 ? 54.600 37.147 -7.590 1.00 12.05 270 ALA A N 1
ATOM 2191 C CA . ALA A 1 274 ? 54.357 37.576 -8.940 1.00 12.69 270 ALA A CA 1
ATOM 2192 C C . ALA A 1 274 ? 53.570 38.885 -8.922 1.00 12.61 270 ALA A C 1
ATOM 2193 O O . ALA A 1 274 ? 52.683 39.086 -8.076 1.00 12.21 270 ALA A O 1
ATOM 2195 N N A ASP A 1 275 ? 53.853 39.737 -9.924 0.50 12.56 271 ASP A N 1
ATOM 2196 N N B ASP A 1 275 ? 53.840 39.774 -9.881 0.50 12.41 271 ASP A N 1
ATOM 2197 C CA A ASP A 1 275 ? 53.178 41.022 -10.100 0.50 15.18 271 ASP A CA 1
ATOM 2198 C CA B ASP A 1 275 ? 53.118 41.034 -9.890 0.50 14.95 271 ASP A CA 1
ATOM 2199 C C A ASP A 1 275 ? 51.658 40.901 -10.088 0.50 13.10 271 ASP A C 1
ATOM 2200 C C B ASP A 1 275 ? 51.613 40.811 -9.904 0.50 11.99 271 ASP A C 1
ATOM 2201 O O A ASP A 1 275 ? 50.964 41.737 -9.543 0.50 13.86 271 ASP A O 1
ATOM 2202 O O B ASP A 1 275 ? 50.880 41.480 -9.151 0.50 13.55 271 ASP A O 1
ATOM 2211 N N . GLU A 1 276 ? 51.140 39.863 -10.736 1.00 13.70 272 GLU A N 1
ATOM 2212 C CA . GLU A 1 276 ? 49.697 39.681 -10.863 1.00 14.78 272 GLU A CA 1
ATOM 2213 C C . GLU A 1 276 ? 49.089 39.300 -9.519 1.00 13.49 272 GLU A C 1
ATOM 2214 O O . GLU A 1 276 ? 47.934 39.673 -9.213 1.00 13.98 272 GLU A O 1
ATOM 2220 N N . ASP A 1 277 ? 49.860 38.588 -8.682 1.00 12.63 273 ASP A N 1
ATOM 2221 C CA . ASP A 1 277 ? 49.365 38.202 -7.361 1.00 12.22 273 ASP A CA 1
ATOM 2222 C C . ASP A 1 277 ? 49.395 39.389 -6.395 1.00 11.24 273 ASP A C 1
ATOM 2223 O O . ASP A 1 277 ? 48.489 39.577 -5.596 1.00 11.98 273 ASP A O 1
ATOM 2228 N N . LEU A 1 278 ? 50.408 40.260 -6.508 1.00 11.27 274 LEU A N 1
ATOM 2229 C CA . LEU A 1 278 ? 50.414 41.463 -5.693 1.00 11.97 274 LEU A CA 1
ATOM 2230 C C . LEU A 1 278 ? 49.223 42.360 -6.028 1.00 12.34 274 LEU A C 1
ATOM 2231 O O . LEU A 1 278 ? 48.597 42.905 -5.121 1.00 12.41 274 LEU A O 1
ATOM 2236 N N . VAL A 1 279 ? 48.876 42.489 -7.311 1.00 12.28 275 VAL A N 1
ATOM 2237 C CA . VAL A 1 279 ? 47.719 43.292 -7.695 1.00 13.65 275 VAL A CA 1
ATOM 2238 C C . VAL A 1 279 ? 46.455 42.725 -7.039 1.00 13.44 275 VAL A C 1
ATOM 2239 O O . VAL A 1 279 ? 45.647 43.438 -6.486 1.00 14.34 275 VAL A O 1
ATOM 2243 N N . LYS A 1 280 ? 46.285 41.412 -7.081 1.00 12.76 276 LYS A N 1
ATOM 2244 C CA . LYS A 1 280 ? 45.093 40.820 -6.473 1.00 13.87 276 LYS A CA 1
ATOM 2245 C C . LYS A 1 280 ? 45.045 41.051 -4.968 1.00 13.95 276 LYS A C 1
ATOM 2246 O O . LYS A 1 280 ? 43.975 41.301 -4.397 1.00 17.10 276 LYS A O 1
ATOM 2252 N N . ILE A 1 281 ? 46.194 40.998 -4.308 1.00 13.40 277 ILE A N 1
ATOM 2253 C CA . ILE A 1 281 ? 46.233 41.214 -2.875 1.00 14.38 277 ILE A CA 1
ATOM 2254 C C . ILE A 1 281 ? 45.988 42.680 -2.532 1.00 13.43 277 ILE A C 1
ATOM 2255 O O . ILE A 1 281 ? 45.208 42.985 -1.619 1.00 15.13 277 ILE A O 1
ATOM 2260 N N . GLU A 1 282 ? 46.579 43.601 -3.294 1.00 13.96 278 GLU A N 1
ATOM 2261 C CA . GLU A 1 282 ? 46.405 45.030 -3.041 1.00 16.04 278 GLU A CA 1
ATOM 2262 C C . GLU A 1 282 ? 44.943 45.445 -3.298 1.00 14.07 278 GLU A C 1
ATOM 2263 O O . GLU A 1 282 ? 44.415 46.314 -2.594 1.00 16.14 278 GLU A O 1
ATOM 2269 N N . ASN A 1 283 ? 44.275 44.802 -4.255 1.00 14.24 279 ASN A N 1
ATOM 2270 C CA . ASN A 1 283 ? 42.894 45.160 -4.561 1.00 14.88 279 ASN A CA 1
ATOM 2271 C C . ASN A 1 283 ? 41.953 44.867 -3.395 1.00 13.97 279 ASN A C 1
ATOM 2272 O O . ASN A 1 283 ? 40.827 45.374 -3.381 1.00 15.46 279 ASN A O 1
ATOM 2277 N N . LEU A 1 284 ? 42.366 44.029 -2.430 1.00 14.07 280 LEU A N 1
ATOM 2278 C CA . LEU A 1 284 ? 41.509 43.732 -1.274 1.00 13.62 280 LEU A CA 1
ATOM 2279 C C . LEU A 1 284 ? 41.366 44.909 -0.334 1.00 14.11 280 LEU A C 1
ATOM 2280 O O . LEU A 1 284 ? 40.392 44.963 0.441 1.00 15.93 280 LEU A O 1
ATOM 2285 N N . HIS A 1 285 ? 42.333 45.836 -0.348 1.00 14.91 281 HIS A N 1
ATOM 2286 C CA . HIS A 1 285 ? 42.328 47.012 0.570 1.00 16.33 281 HIS A CA 1
ATOM 2287 C C . HIS A 1 285 ? 42.256 46.550 2.036 1.00 16.20 281 HIS A C 1
ATOM 2288 O O . HIS A 1 285 ? 41.567 47.155 2.867 1.00 18.69 281 HIS A O 1
ATOM 2295 N N . GLU A 1 286 ? 42.954 45.472 2.355 1.00 15.33 282 GLU A N 1
ATOM 2296 C CA . GLU A 1 286 ? 42.986 44.935 3.721 1.00 14.95 282 GLU A CA 1
ATOM 2297 C C . GLU A 1 286 ? 44.362 44.395 3.947 1.00 15.01 282 GLU A C 1
ATOM 2298 O O . GLU A 1 286 ? 45.029 44.013 2.988 1.00 18.43 282 GLU A O 1
ATOM 2304 N N . ASP A 1 287 ? 44.786 44.333 5.207 1.00 14.66 283 ASP A N 1
ATOM 2305 C CA . ASP A 1 287 ? 46.080 43.756 5.464 1.00 14.43 283 ASP A CA 1
ATOM 2306 C C . ASP A 1 287 ? 45.931 42.551 6.371 1.00 13.51 283 ASP A C 1
ATOM 2307 O O . ASP A 1 287 ? 44.933 42.444 7.108 1.00 14.39 283 ASP A O 1
ATOM 2312 N N . TYR A 1 288 ? 46.887 41.640 6.276 1.00 12.72 284 TYR A N 1
ATOM 2313 C CA . TYR A 1 288 ? 46.817 40.363 6.976 1.00 11.58 284 TYR A CA 1
ATOM 2314 C C . TYR A 1 288 ? 48.102 40.051 7.657 1.00 12.23 284 TYR A C 1
ATOM 2315 O O . TYR A 1 288 ? 49.156 40.379 7.137 1.00 13.99 284 TYR A O 1
ATOM 2324 N N . TYR A 1 289 ? 48.029 39.401 8.814 1.00 12.06 285 TYR A N 1
ATOM 2325 C CA . TYR A 1 289 ? 49.214 38.753 9.360 1.00 11.08 285 TYR A CA 1
ATOM 2326 C C . TYR A 1 289 ? 49.670 37.652 8.407 1.00 11.08 285 TYR A C 1
ATOM 2327 O O . TYR A 1 289 ? 48.842 37.055 7.695 1.00 10.88 285 TYR A O 1
ATOM 2336 N N . PRO A 1 290 ? 50.965 37.325 8.389 1.00 10.98 286 PRO A N 1
ATOM 2337 C CA . PRO A 1 290 ? 51.388 36.201 7.569 1.00 10.88 286 PRO A CA 1
ATOM 2338 C C . PRO A 1 290 ? 50.807 34.894 8.071 1.00 10.65 286 PRO A C 1
ATOM 2339 O O . PRO A 1 290 ? 50.369 34.768 9.226 1.00 11.16 286 PRO A O 1
ATOM 2343 N N . GLY A 1 291 ? 50.834 33.888 7.205 1.00 10.91 287 GLY A N 1
ATOM 2344 C CA . GLY A 1 291 ? 50.135 32.632 7.449 1.00 10.74 287 GLY A CA 1
ATOM 2345 C C . GLY A 1 291 ? 50.543 31.926 8.714 1.00 10.88 287 GLY A C 1
ATOM 2346 O O . GLY A 1 291 ? 49.728 31.205 9.308 1.00 11.16 287 GLY A O 1
ATOM 2347 N N . TRP A 1 292 ? 51.799 32.121 9.137 1.00 10.85 288 TRP A N 1
ATOM 2348 C CA . TRP A 1 292 ? 52.304 31.478 10.355 1.00 11.09 288 TRP A CA 1
ATOM 2349 C C . TRP A 1 292 ? 51.752 32.076 11.653 1.00 11.20 288 TRP A C 1
ATOM 2350 O O . TRP A 1 292 ? 52.093 31.589 12.715 1.00 11.98 288 TRP A O 1
ATOM 2361 N N . TYR A 1 293 ? 50.844 33.046 11.560 1.00 10.72 289 TYR A N 1
ATOM 2362 C CA . TYR A 1 293 ? 50.026 33.430 12.714 1.00 11.41 289 TYR A CA 1
ATOM 2363 C C . TYR A 1 293 ? 48.807 32.529 12.897 1.00 11.65 289 TYR A C 1
ATOM 2364 O O . TYR A 1 293 ? 48.108 32.682 13.904 1.00 12.94 289 TYR A O 1
ATOM 2373 N N . LEU A 1 294 ? 48.558 31.610 11.959 1.00 11.33 290 LEU A N 1
ATOM 2374 C CA . LEU A 1 294 ? 47.504 30.606 12.147 1.00 11.89 290 LEU A CA 1
ATOM 2375 C C . LEU A 1 294 ? 48.084 29.269 12.584 1.00 11.53 290 LEU A C 1
ATOM 2376 O O . LEU A 1 294 ? 48.952 28.725 11.894 1.00 12.33 290 LEU A O 1
ATOM 2381 N N . VAL A 1 295 ? 47.587 28.729 13.704 1.00 11.48 291 VAL A N 1
ATOM 2382 C CA . VAL A 1 295 ? 48.043 27.424 14.149 1.00 13.27 291 VAL A CA 1
ATOM 2383 C C . VAL A 1 295 ? 46.888 26.445 14.337 1.00 13.14 291 VAL A C 1
ATOM 2384 O O . VAL A 1 295 ? 47.125 25.290 14.687 1.00 17.30 291 VAL A O 1
ATOM 2388 N N . ASP A 1 296 ? 45.655 26.853 14.047 1.00 12.72 292 ASP A N 1
ATOM 2389 C CA . ASP A 1 296 ? 44.509 25.933 14.137 1.00 14.08 292 ASP A CA 1
ATOM 2390 C C . ASP A 1 296 ? 44.277 25.234 12.809 1.00 12.50 292 ASP A C 1
ATOM 2391 O O . ASP A 1 296 ? 43.815 25.839 11.840 1.00 13.05 292 ASP A O 1
ATOM 2396 N N . ASP A 1 297 ? 44.561 23.921 12.777 1.00 13.43 293 ASP A N 1
ATOM 2397 C CA . ASP A 1 297 ? 44.412 23.127 11.575 1.00 14.33 293 ASP A CA 1
ATOM 2398 C C . ASP A 1 297 ? 43.024 23.223 10.989 1.00 13.75 293 ASP A C 1
ATOM 2399 O O . ASP A 1 297 ? 42.889 23.118 9.772 1.00 15.62 293 ASP A O 1
ATOM 2404 N N . LYS A 1 298 ? 42.008 23.406 11.830 1.00 13.10 294 LYS A N 1
ATOM 2405 C CA . LYS A 1 298 ? 40.623 23.414 11.322 1.00 13.92 294 LYS A CA 1
ATOM 2406 C C . LYS A 1 298 ? 40.349 24.623 10.457 1.00 13.50 294 LYS A C 1
ATOM 2407 O O . LYS A 1 298 ? 39.391 24.611 9.700 1.00 15.86 294 LYS A O 1
ATOM 2413 N N . LEU A 1 299 ? 41.164 25.674 10.592 1.00 12.61 295 LEU A N 1
ATOM 2414 C CA . LEU A 1 299 ? 40.933 26.927 9.882 1.00 12.95 295 LEU A CA 1
ATOM 2415 C C . LEU A 1 299 ? 41.896 27.139 8.723 1.00 12.14 295 LEU A C 1
ATOM 2416 O O . LEU A 1 299 ? 41.868 28.187 8.066 1.00 12.57 295 LEU A O 1
ATOM 2421 N N . GLU A 1 300 ? 42.700 26.131 8.405 1.00 12.26 296 GLU A N 1
ATOM 2422 C CA . GLU A 1 300 ? 43.705 26.254 7.377 1.00 12.40 296 GLU A CA 1
ATOM 2423 C C . GLU A 1 300 ? 43.141 26.649 6.009 1.00 12.32 296 GLU A C 1
ATOM 2424 O O . GLU A 1 300 ? 43.783 27.406 5.277 1.00 12.92 296 GLU A O 1
ATOM 2430 N N . ARG A 1 301 ? 41.954 26.142 5.680 1.00 12.35 297 ARG A N 1
ATOM 2431 C CA . ARG A 1 301 ? 41.309 26.398 4.410 1.00 13.43 297 ARG A CA 1
ATOM 2432 C C . ARG A 1 301 ? 40.160 27.390 4.536 1.00 13.51 297 ARG A C 1
ATOM 2433 O O . ARG A 1 301 ? 39.323 27.458 3.647 1.00 16.20 297 ARG A O 1
ATOM 2441 N N . ALA A 1 302 ? 40.186 28.244 5.556 1.00 13.21 298 ALA A N 1
ATOM 2442 C CA . ALA A 1 302 ? 39.126 29.259 5.742 1.00 13.97 298 ALA A CA 1
ATOM 2443 C C . ALA A 1 302 ? 39.133 30.395 4.713 1.00 13.99 298 ALA A C 1
ATOM 2444 O O . ALA A 1 302 ? 38.104 31.041 4.536 1.00 16.45 298 ALA A O 1
ATOM 2446 N N . GLY A 1 303 ? 40.268 30.660 4.095 1.00 13.31 299 GLY A N 1
ATOM 2447 C CA . GLY A 1 303 ? 40.450 31.763 3.099 1.00 16.06 299 GLY A CA 1
ATOM 2448 C C . GLY A 1 303 ? 39.931 31.332 1.754 1.00 17.23 299 GLY A C 1
ATOM 2449 O O . GLY A 1 303 ? 40.719 30.851 0.962 1.00 16.83 299 GLY A O 1
ATOM 2450 N N . ARG A 1 304 ? 38.599 31.444 1.528 1.00 19.79 300 ARG A N 1
ATOM 2451 C CA . ARG A 1 304 ? 37.829 30.921 0.335 1.00 16.13 300 ARG A CA 1
ATOM 2452 C C A ARG A 1 304 ? 36.516 31.633 -0.073 0.50 18.02 300 ARG A C 1
ATOM 2453 C C B ARG A 1 304 ? 36.748 31.921 -0.030 0.50 15.64 300 ARG A C 1
ATOM 2454 O O A ARG A 1 304 ? 35.508 31.691 0.677 0.50 16.54 300 ARG A O 1
ATOM 2455 O O B ARG A 1 304 ? 36.240 32.624 0.856 0.50 13.68 300 ARG A O 1
ATOM 2463 N N . ILE A 1 305 ? 36.464 32.012 -1.332 1.00 14.64 301 ILE A N 1
ATOM 2464 C CA . ILE A 1 305 ? 35.298 32.681 -1.873 1.00 15.06 301 ILE A CA 1
ATOM 2465 C C . ILE A 1 305 ? 34.059 31.896 -1.510 1.00 16.58 301 ILE A C 1
ATOM 2466 O O . ILE A 1 305 ? 34.019 30.687 -1.611 1.00 18.18 301 ILE A O 1
ATOM 2471 N N . LYS A 1 306 ? 33.022 32.629 -1.111 1.00 17.52 302 LYS A N 1
ATOM 2472 C CA . LYS A 1 306 ? 31.745 32.026 -0.754 1.00 21.96 302 LYS A CA 1
ATOM 2473 C C . LYS A 1 306 ? 31.050 31.444 -1.988 1.00 20.14 302 LYS A C 1
ATOM 2474 O O . LYS A 1 306 ? 30.937 32.121 -3.052 1.00 22.27 302 LYS A O 1
ATOM 2485 N N . LYS A 1 307 ? 30.635 30.196 -1.910 1.00 21.65 303 LYS A N 1
ATOM 2486 C CA . LYS A 1 307 ? 29.914 29.511 -2.994 1.00 25.31 303 LYS A CA 1
ATOM 2487 C C . LYS A 1 307 ? 28.622 28.944 -2.453 1.00 28.49 303 LYS A C 1
ATOM 2488 O O . LYS A 1 307 ? 28.577 28.481 -1.300 1.00 32.29 303 LYS A O 1
ATOM 2494 N N . LYS A 1 308 ? 27.581 28.934 -3.285 1.00 28.06 304 LYS A N 1
ATOM 2495 C CA . LYS A 1 308 ? 26.296 28.289 -2.941 1.00 33.28 304 LYS A CA 1
ATOM 2496 C C . LYS A 1 308 ? 26.409 26.765 -2.861 1.00 33.86 304 LYS A C 1
ATOM 2497 O O . LYS A 1 308 ? 27.282 26.155 -3.491 1.00 38.84 304 LYS A O 1
#

Nearest PDB structures (foldseek):
  3fwk-assembly1_A  TM=1.003E+00  e=3.287E-60  Nakaseomyces glabratus
  4kkv-assembly1_A  TM=1.003E+00  e=2.917E-57  Nakaseomyces glabratus CBS 138
  3g59-assembly1_A  TM=1.003E+00  e=4.145E-57  Nakaseomyces glabratus
  3g5a-assembly1_A  TM=9.892E-01  e=1.860E-55  Nakaseomyces glabratus
  3g6k-assembly1_A  TM=9.881E-01  e=9.772E-56  Nakaseomyces glabratus

Organism: Candida glabrata (strain ATCC 2001 / BCRC 20586 / JCM 3761 / NBRC 0622 / NRRL Y-65 / CBS 138) (NCBI:txid284593)

CATH classification: 3.40.50.620

GO terms:
  GO:0000287 magnesium ion binding (F, IDA)
  GO:0005524 ATP binding (F, IDA)
  GO:0003919 FMN adenylyltransferase activity (F, EXP)

Sequence (291 aa):
GAMVMRLGDAAELCYNLTSSYLQIAAAAEESDSIIAQTQRAINTTKSILINETFPKWSPLNGEISSFSYNGGKDCQVLLLLYLSCLWEYYIVKKLLPTVFIDHDDTFKTLENFIEETSLRYSLSLYESDRDKCETMAEAFETFLQVFPETKAIVIGGIRHTDPFGEHLKPIQKTDANWPDFYRLQPLLHWNLANIWSFLLYSNEPICEELYRYGFTSLGNVEETLPNPHLRKDKNSTPLKKLNFEWEIENRYKHNEVTKAEPIPIADDEDLVKIENLHEDYYPGWYLVDDKLERAGRIKKK

InterPro domains:
  IPR002500 Phosphoadenosine phosphosulphate reductase domain [PF01507] (57-230)
  IPR014729 Rossmann-like alpha/beta/alpha sandwich fold [G3DSA:3.40.50.620] (1-304)

Solvent-accessible surface area: 14549 Å² total; per-residue (Å²): 125,57,38,88,3,195,48,38,60,0,6,68,7,0,43,60,0,0,22,31,0,49,145,17,104,42,138,98,139,34,47,19,11,68,0,27,128,8,0,79,63,0,28,46,8,0,36,98,74,0,9,80,131,19,28,5,125,95,10,39,3,4,0,20,0,76,0,12,10,19,7,1,0,0,0,0,1,2,0,0,0,14,47,46,84,91,110,106,164,8,41,3,0,7,14,14,85,93,35,27,5,98,6,14,29,40,8,0,88,54,2,11,99,5,0,9,8,53,57,44,63,8,83,110,109,122,138,48,80,94,9,92,2,4,76,52,2,23,126,81,62,100,89,8,103,0,0,0,32,6,36,0,79,74,13,68,190,1,132,152,20,144,47,46,43,112,20,83,115,114,51,9,110,3,69,32,0,2,0,0,5,62,2,49,0,10,0,0,0,0,0,2,22,11,0,38,9,13,15,0,27,0,4,118,78,0,7,3,9,33,20,34,56,98,50,8,61,4,0,77,93,1,92,92,56,204,144,60,111,97,66,168,38,77,0,97,114,3,53,139,69,118,42,180,29,78,152,88,8,110,30,117,90,57,106,14,11,125,96,1,62,79,80,17,98,98,59,159,81,83,24,39,16,0,25,49,10,54,47,35,177,54,3,89,37,2,66,76,190,140,250